Protein AF-A0A963R7Z1-F1 (afdb_monomer)

Secondary structure (DSSP, 8-state):
-THHHH---S-GGGSPPPHHHHHHHHHHHHHHHHH-TTHHHHSGGGGGGGG----THHHHTTTTSS---STTT--S-GGGGSS--S-HHHHHHHHHHHHHHHHTTS-S-------TTGGGGHHHHHHH-TT--EEEEE--HHHHHHHHHHHHHHHHHHHHTS---HHHHHHHHHHHHHHHHHHHHT-GGGG-TTEEEEEHHHHHH-HHHHHHHHHHHTT-PPPHHHHHHHHHHHH-GGG-TTTT-PPP--SGGGT--HHHHHHHTHHHHHHHT--

Mean predicted aligned error: 4.35 Å

Structure (mmCIF, N/CA/C/O backbone):
data_AF-A0A963R7Z1-F1
#
_entry.id   AF-A0A963R7Z1-F1
#
loop_
_atom_site.group_PDB
_atom_site.id
_atom_site.type_symbol
_atom_site.label_atom_id
_atom_site.label_alt_id
_atom_site.label_comp_id
_atom_site.label_asym_id
_atom_site.label_entity_id
_atom_site.label_seq_id
_atom_site.pdbx_PDB_ins_code
_atom_site.Cartn_x
_atom_site.Cartn_y
_atom_site.Cartn_z
_atom_site.occupancy
_atom_site.B_iso_or_equiv
_atom_site.auth_seq_id
_atom_site.auth_comp_id
_atom_site.auth_asym_id
_atom_site.auth_atom_id
_atom_site.pdbx_PDB_model_num
ATOM 1 N N . GLN A 1 1 ? -2.186 8.648 9.132 1.00 88.19 1 GLN A N 1
ATOM 2 C CA . GLN A 1 1 ? -1.723 10.000 8.752 1.00 88.19 1 GLN A CA 1
ATOM 3 C C . GLN A 1 1 ? -0.229 10.070 9.020 1.00 88.19 1 GLN A C 1
ATOM 5 O O . GLN A 1 1 ? 0.180 9.587 10.073 1.00 88.19 1 GLN A O 1
ATOM 10 N N . SER A 1 2 ? 0.562 10.622 8.101 1.00 89.50 2 SER A N 1
ATOM 11 C CA . SER A 1 2 ? 2.033 10.599 8.158 1.00 89.50 2 SER A CA 1
ATOM 12 C C . SER A 1 2 ? 2.602 11.213 9.430 1.00 89.50 2 SER A C 1
ATOM 14 O O . SER A 1 2 ? 3.609 10.727 9.937 1.00 89.50 2 SER A O 1
ATOM 16 N N . TRP A 1 3 ? 1.941 12.213 10.022 1.00 93.12 3 TRP A N 1
ATOM 17 C CA . TRP A 1 3 ? 2.440 12.817 11.259 1.00 93.12 3 TRP A CA 1
ATOM 18 C C . TRP A 1 3 ? 2.543 11.838 12.435 1.00 93.12 3 TRP A C 1
ATOM 20 O O . TRP A 1 3 ? 3.419 11.995 13.287 1.00 93.12 3 TRP A O 1
ATOM 30 N N . HIS A 1 4 ? 1.712 10.790 12.460 1.00 91.50 4 HIS A N 1
ATOM 31 C CA . HIS A 1 4 ? 1.832 9.722 13.452 1.00 91.50 4 HIS A CA 1
ATOM 32 C C . HIS A 1 4 ? 3.126 8.913 13.301 1.00 91.50 4 HIS A C 1
ATOM 34 O O . HIS A 1 4 ? 3.558 8.304 14.271 1.00 91.50 4 HIS A O 1
ATOM 40 N N . MET A 1 5 ? 3.739 8.902 12.117 1.00 88.12 5 MET A N 1
ATOM 41 C CA . MET A 1 5 ? 4.970 8.162 11.829 1.00 88.12 5 MET A CA 1
ATOM 42 C C . MET A 1 5 ? 6.215 9.010 12.095 1.00 88.12 5 MET A C 1
ATOM 44 O O . MET A 1 5 ? 7.147 8.539 12.736 1.00 88.12 5 MET A O 1
ATOM 48 N N . TYR A 1 6 ? 6.199 10.290 11.705 1.00 87.00 6 TYR A N 1
ATOM 49 C CA . TYR A 1 6 ? 7.308 11.223 11.966 1.00 87.00 6 TYR A CA 1
ATOM 50 C C . TYR A 1 6 ? 7.480 11.572 13.446 1.00 87.00 6 TYR A C 1
ATOM 52 O O . TYR A 1 6 ? 8.586 11.846 13.906 1.00 87.00 6 TYR A O 1
ATOM 60 N N . SER A 1 7 ? 6.384 11.605 14.203 1.00 90.69 7 SER A N 1
ATOM 61 C CA . SER A 1 7 ? 6.402 11.928 15.626 1.00 90.69 7 SER A CA 1
ATOM 62 C C . SER A 1 7 ? 5.332 11.099 16.339 1.00 90.69 7 SER A C 1
ATOM 64 O O . SER A 1 7 ? 4.249 11.613 16.618 1.00 90.69 7 SER A O 1
ATOM 66 N N . PRO A 1 8 ? 5.587 9.810 16.640 1.00 91.81 8 PRO A N 1
ATOM 67 C CA . PRO A 1 8 ? 4.579 8.920 17.224 1.00 91.81 8 PRO A CA 1
ATOM 68 C C . PRO A 1 8 ? 4.271 9.231 18.692 1.00 91.81 8 PRO A C 1
ATOM 70 O O . PRO A 1 8 ? 3.187 8.921 19.181 1.00 91.81 8 PRO A O 1
ATOM 73 N N . SER A 1 9 ? 5.202 9.855 19.415 1.00 92.81 9 SER A N 1
ATOM 74 C CA . SER A 1 9 ? 5.090 10.132 20.849 1.00 92.81 9 SER A CA 1
ATOM 75 C C . SER A 1 9 ? 5.014 11.641 21.131 1.00 92.81 9 SER A C 1
ATOM 77 O O . SER A 1 9 ? 5.702 12.408 20.455 1.00 92.81 9 SER A O 1
ATOM 79 N N . PRO A 1 10 ? 4.210 12.093 22.112 1.00 94.69 10 PRO A N 1
ATOM 80 C CA . PRO A 1 10 ? 3.280 11.300 22.923 1.00 94.69 10 PRO A CA 1
ATOM 81 C C . PRO A 1 10 ? 2.091 10.768 22.099 1.00 94.69 10 PRO A C 1
ATOM 83 O O . PRO A 1 10 ? 1.743 11.359 21.070 1.00 94.69 10 PRO A O 1
ATOM 86 N N . PRO A 1 11 ? 1.456 9.655 22.510 1.00 94.75 11 PRO A N 1
ATOM 87 C CA . PRO A 1 11 ? 0.302 9.132 21.791 1.00 94.75 11 PRO A CA 1
ATOM 88 C C . PRO A 1 11 ? -0.879 10.113 21.893 1.00 94.75 11 PRO A C 1
ATOM 90 O O . PRO A 1 11 ? -0.961 10.865 22.867 1.00 94.75 11 PRO A O 1
ATOM 93 N N . PRO A 1 12 ? -1.819 10.118 20.933 1.00 93.38 12 PRO A N 1
ATOM 94 C CA . PRO A 1 12 ? -2.941 11.060 20.930 1.00 93.38 12 PRO A CA 1
ATOM 95 C C . PRO A 1 12 ? -3.797 11.034 22.204 1.00 93.38 12 PRO A C 1
ATOM 97 O O . PRO A 1 12 ? -4.315 12.067 22.611 1.00 93.38 12 PRO A O 1
ATOM 100 N N . GLY A 1 13 ? -3.930 9.888 22.878 1.00 94.75 13 GLY A N 1
ATOM 101 C CA . GLY A 1 13 ? -4.684 9.830 24.132 1.00 94.75 13 GLY A CA 1
ATOM 102 C C . GLY A 1 13 ? -3.955 10.377 25.363 1.00 94.75 13 GLY A C 1
ATOM 103 O O . GLY A 1 13 ? -4.539 10.379 26.445 1.00 94.75 13 GLY A O 1
ATOM 104 N N . ALA A 1 14 ? -2.707 10.848 25.237 1.00 95.62 14 ALA A N 1
ATOM 105 C CA . ALA A 1 14 ? -1.982 11.531 26.320 1.00 95.62 14 ALA A CA 1
ATOM 106 C C . ALA A 1 14 ? -2.382 13.001 26.487 1.00 95.62 14 ALA A C 1
ATOM 108 O O . ALA A 1 14 ? -2.043 13.617 27.494 1.00 95.62 14 ALA A O 1
ATOM 109 N N . GLY A 1 15 ? -3.105 13.561 25.520 1.00 94.12 15 GLY A N 1
ATOM 110 C CA . GLY A 1 15 ? -3.561 14.942 25.538 1.00 94.12 15 GLY A CA 1
ATOM 111 C C . GLY A 1 15 ? -3.649 15.520 24.127 1.00 94.12 15 GLY A C 1
ATOM 112 O O . GLY A 1 15 ? -3.384 14.818 23.150 1.00 94.12 15 GLY A O 1
ATOM 113 N N . PRO A 1 16 ? -4.011 16.807 24.000 1.00 93.12 16 PRO A N 1
ATOM 114 C CA . PRO A 1 16 ? -4.094 17.470 22.707 1.00 93.12 16 PRO A CA 1
ATOM 115 C C . PRO A 1 16 ? -2.795 17.335 21.905 1.00 93.12 16 PRO A C 1
ATOM 117 O O . PRO A 1 16 ? -1.697 17.556 22.418 1.00 93.12 16 PRO A O 1
ATOM 120 N N . VAL A 1 17 ? -2.924 16.991 20.624 1.00 92.69 17 VAL A N 1
ATOM 121 C CA . VAL A 1 17 ? -1.786 16.952 19.701 1.00 92.69 17 VAL A CA 1
ATOM 122 C C . VAL A 1 17 ? -1.331 18.386 19.448 1.00 92.69 17 VAL A C 1
ATOM 124 O O . VAL A 1 17 ? -2.087 19.197 18.916 1.00 92.69 17 VAL A O 1
ATOM 127 N N . VAL A 1 18 ? -0.096 18.700 19.835 1.00 94.06 18 VAL A N 1
ATOM 128 C CA . VAL A 1 18 ? 0.483 20.032 19.621 1.00 94.06 18 VAL A CA 1
ATOM 129 C C . VAL A 1 18 ? 0.743 20.280 18.133 1.00 94.06 18 VAL A C 1
ATOM 131 O O . VAL A 1 18 ? 1.213 19.393 17.412 1.00 94.06 18 VAL A O 1
ATOM 134 N N . SER A 1 19 ? 0.440 21.494 17.671 1.00 95.00 19 SER A N 1
ATOM 135 C CA . SER A 1 19 ? 0.511 21.881 16.255 1.00 95.00 19 SER A CA 1
ATOM 136 C C . SER A 1 19 ? 1.907 21.707 15.647 1.00 95.00 19 SER A C 1
ATOM 138 O O . SER A 1 19 ? 2.054 21.381 14.472 1.00 95.00 19 SER A O 1
ATOM 140 N N . GLU A 1 20 ? 2.940 21.830 16.475 1.00 95.12 20 GLU A N 1
ATOM 141 C CA . GLU A 1 20 ? 4.351 21.732 16.137 1.00 95.12 20 GLU A CA 1
ATOM 142 C C . GLU A 1 20 ? 4.729 20.334 15.637 1.00 95.12 20 GLU A C 1
ATOM 144 O O . GLU A 1 20 ? 5.593 20.218 14.769 1.00 95.12 20 GLU A O 1
ATOM 149 N N . ARG A 1 21 ? 4.057 19.275 16.116 1.00 93.94 21 ARG A N 1
ATOM 150 C CA . ARG A 1 21 ? 4.264 17.894 15.634 1.00 93.94 21 ARG A CA 1
ATOM 151 C C . ARG A 1 21 ? 3.763 17.717 14.207 1.00 93.94 21 ARG A C 1
ATOM 153 O O . ARG A 1 21 ? 4.433 17.110 13.370 1.00 93.94 21 ARG A O 1
ATOM 160 N N . ILE A 1 22 ? 2.593 18.283 13.925 1.00 95.81 22 ILE A N 1
ATOM 161 C CA . ILE A 1 22 ? 1.995 18.266 12.590 1.00 95.81 22 ILE A CA 1
ATOM 162 C C . ILE A 1 22 ? 2.845 19.131 11.656 1.00 95.81 22 ILE A C 1
ATOM 164 O O . ILE A 1 22 ? 3.213 18.681 10.577 1.00 95.81 22 ILE A O 1
ATOM 168 N N . ALA A 1 23 ? 3.251 20.323 12.105 1.00 96.38 23 ALA A N 1
ATOM 169 C CA . ALA A 1 23 ? 4.117 21.220 11.347 1.00 96.38 23 ALA A CA 1
ATOM 170 C C . ALA A 1 23 ? 5.498 20.610 11.059 1.00 96.38 23 ALA A C 1
ATOM 172 O O . ALA A 1 23 ? 6.034 20.808 9.974 1.00 96.38 23 ALA A O 1
ATOM 173 N N . TYR A 1 24 ? 6.084 19.861 12.000 1.00 94.31 24 TYR A N 1
ATOM 174 C CA . TYR A 1 24 ? 7.321 19.113 11.759 1.00 94.31 24 TYR A CA 1
ATOM 175 C C . TYR A 1 24 ? 7.142 18.099 10.631 1.00 94.31 24 TYR A C 1
ATOM 177 O O . TYR A 1 24 ? 7.900 18.110 9.668 1.00 94.31 24 TYR A O 1
ATOM 185 N N . SER A 1 25 ? 6.088 17.291 10.707 1.00 93.25 25 SER A N 1
ATOM 186 C CA . SER A 1 25 ? 5.783 16.279 9.691 1.00 93.25 25 SER A CA 1
ATOM 187 C C . SER A 1 25 ? 5.498 16.909 8.326 1.00 93.25 25 SER A C 1
ATOM 189 O O . SER A 1 25 ? 5.942 16.400 7.304 1.00 93.25 25 SER A O 1
ATOM 191 N N . GLN A 1 26 ? 4.814 18.057 8.309 1.00 95.81 26 GLN A N 1
ATOM 192 C CA . GLN A 1 26 ? 4.572 18.835 7.098 1.00 95.81 26 GLN A CA 1
ATOM 193 C C . GLN A 1 26 ? 5.890 19.255 6.442 1.00 95.81 26 GLN A C 1
ATOM 195 O O . GLN A 1 26 ? 6.075 19.000 5.255 1.00 95.81 26 GLN A O 1
ATOM 200 N N . ARG A 1 27 ? 6.828 19.817 7.219 1.00 95.12 27 ARG A N 1
ATOM 201 C CA . ARG A 1 27 ? 8.153 20.204 6.711 1.00 95.12 27 ARG A CA 1
ATOM 202 C C . ARG A 1 27 ? 8.921 19.014 6.153 1.00 95.12 27 ARG A C 1
ATOM 204 O O . ARG A 1 27 ? 9.484 19.130 5.076 1.00 95.12 27 ARG A O 1
ATOM 211 N N . MET A 1 28 ? 8.901 17.867 6.831 1.00 92.06 28 MET A N 1
ATOM 212 C CA . MET A 1 28 ? 9.594 16.668 6.345 1.00 92.06 28 MET A CA 1
ATOM 213 C C . MET A 1 28 ? 9.044 16.188 4.993 1.00 92.06 28 MET A C 1
ATOM 215 O O . MET A 1 28 ? 9.810 15.816 4.105 1.00 92.06 28 MET A O 1
ATOM 219 N N . VAL A 1 29 ? 7.720 16.228 4.812 1.00 92.06 29 VAL A N 1
ATOM 220 C CA . VAL A 1 29 ? 7.082 15.866 3.538 1.00 92.06 29 VAL A CA 1
ATOM 221 C C . VAL A 1 29 ? 7.400 16.896 2.451 1.00 92.06 29 VAL A C 1
ATOM 223 O O . VAL A 1 29 ? 7.687 16.518 1.319 1.00 92.06 29 VAL A O 1
ATOM 226 N N . GLU A 1 30 ? 7.396 18.189 2.773 1.00 93.50 30 GLU A N 1
ATOM 227 C CA . GLU A 1 30 ? 7.775 19.261 1.841 1.00 93.50 30 GLU A CA 1
ATOM 228 C C . GLU A 1 30 ? 9.244 19.174 1.420 1.00 93.50 30 GLU A C 1
ATOM 230 O O . GLU A 1 30 ? 9.546 19.272 0.233 1.00 93.50 30 GLU A O 1
ATOM 235 N N . GLU A 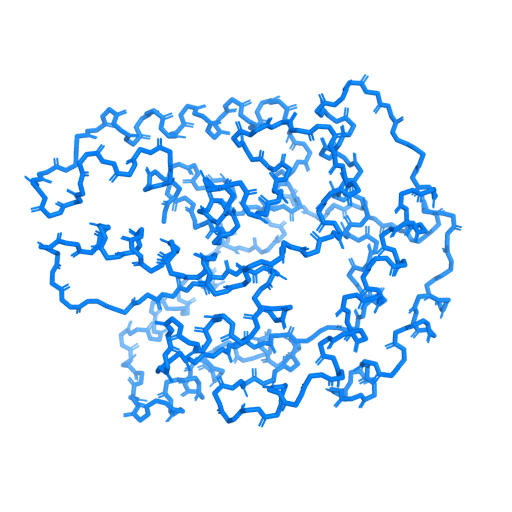1 31 ? 10.156 18.936 2.363 1.00 92.50 31 GLU A N 1
ATOM 236 C CA . GLU A 1 31 ? 11.575 18.702 2.090 1.00 92.50 31 GLU A CA 1
ATOM 237 C C . GLU A 1 31 ? 11.764 17.517 1.145 1.00 92.50 31 GLU A C 1
ATOM 239 O O . GLU A 1 31 ? 12.543 17.606 0.195 1.00 92.50 31 GLU A O 1
ATOM 244 N N . TRP A 1 32 ? 11.017 16.431 1.354 1.00 91.12 32 TRP A N 1
ATOM 245 C CA . TRP A 1 32 ? 11.039 15.295 0.444 1.00 91.12 32 TRP A CA 1
ATOM 246 C C . TRP A 1 32 ? 10.474 15.633 -0.938 1.00 91.12 32 TRP A C 1
ATOM 248 O O . TRP A 1 32 ? 11.104 15.309 -1.937 1.00 91.12 32 TRP A O 1
ATOM 258 N N . MET A 1 33 ? 9.328 16.312 -1.029 1.00 91.62 33 MET A N 1
ATOM 259 C CA . MET A 1 33 ? 8.753 16.704 -2.323 1.00 91.62 33 MET A CA 1
ATOM 260 C C . MET A 1 33 ? 9.661 17.670 -3.094 1.00 91.62 33 MET A C 1
ATOM 262 O O . MET A 1 33 ? 9.713 17.607 -4.318 1.00 91.62 33 MET A O 1
ATOM 266 N N . ASN A 1 34 ? 10.399 18.536 -2.396 1.00 93.00 34 ASN A N 1
ATOM 267 C CA . ASN A 1 34 ? 11.407 19.403 -3.006 1.00 93.00 34 ASN A CA 1
ATOM 268 C C . ASN A 1 34 ? 12.632 18.608 -3.474 1.00 93.00 34 ASN A C 1
ATOM 270 O O . ASN A 1 34 ? 13.224 18.938 -4.498 1.00 93.00 34 ASN A O 1
ATOM 274 N N . PHE A 1 35 ? 13.007 17.566 -2.732 1.00 92.06 35 PHE A N 1
ATOM 275 C CA . PHE A 1 35 ? 14.111 16.678 -3.078 1.00 92.06 35 PHE A CA 1
ATOM 276 C C . PHE A 1 35 ? 13.769 15.759 -4.262 1.00 92.06 35 PHE A C 1
ATOM 278 O O . PHE A 1 35 ? 14.580 15.616 -5.168 1.00 92.06 35 PHE A O 1
ATOM 285 N N . CYS A 1 36 ? 12.562 15.185 -4.285 1.00 90.75 36 CYS A N 1
ATOM 286 C CA . CYS A 1 36 ? 12.082 14.206 -5.262 1.00 90.75 36 CYS A CA 1
ATOM 287 C C . CYS A 1 36 ? 10.752 14.654 -5.914 1.00 90.75 36 CYS A C 1
ATOM 289 O O . CYS A 1 36 ? 9.704 14.023 -5.731 1.00 90.75 36 CYS A O 1
ATOM 291 N N . PRO A 1 37 ? 10.748 15.752 -6.697 1.00 89.94 37 PRO A N 1
ATOM 292 C CA . PRO A 1 37 ? 9.514 16.335 -7.234 1.00 89.94 37 PRO A CA 1
ATOM 293 C C . PRO A 1 37 ? 8.784 15.416 -8.224 1.00 89.94 37 PRO A C 1
ATOM 295 O O . PRO A 1 37 ? 7.560 15.493 -8.355 1.00 89.94 37 PRO A O 1
ATOM 298 N N . GLY A 1 38 ? 9.515 14.511 -8.886 1.00 88.81 38 GLY A N 1
ATOM 299 C CA . GLY A 1 38 ? 8.961 13.529 -9.822 1.00 88.81 38 GLY A CA 1
ATOM 300 C C . GLY A 1 38 ? 8.009 12.516 -9.180 1.00 88.81 38 GLY A C 1
ATOM 301 O O . GLY A 1 38 ? 7.190 11.931 -9.884 1.00 88.81 38 GLY A O 1
ATOM 302 N N . GLN A 1 39 ? 8.048 12.343 -7.853 1.00 88.00 39 GLN A N 1
ATOM 303 C CA . GLN A 1 39 ? 7.177 11.393 -7.160 1.00 88.00 39 GLN A CA 1
ATOM 304 C C . GLN A 1 39 ? 5.711 11.825 -7.158 1.00 88.00 39 GLN A C 1
ATOM 306 O O . GLN A 1 39 ? 4.827 10.980 -7.251 1.00 88.00 39 GLN A O 1
ATOM 311 N N . LYS A 1 40 ? 5.423 13.126 -7.061 1.00 89.25 40 LYS A N 1
ATOM 312 C CA . LYS A 1 40 ? 4.054 13.633 -6.895 1.00 89.25 40 LYS A CA 1
ATOM 313 C C . LYS A 1 40 ? 3.069 13.184 -7.993 1.00 89.25 40 LYS A C 1
ATOM 315 O O . LYS A 1 40 ? 1.990 12.722 -7.632 1.00 89.25 40 LYS A O 1
ATOM 320 N N . PRO A 1 41 ? 3.382 13.259 -9.301 1.00 90.31 41 PRO A N 1
ATOM 321 C CA . PRO A 1 41 ? 2.488 12.735 -10.341 1.00 90.31 41 PRO A CA 1
ATOM 322 C C . PRO A 1 41 ? 2.340 11.202 -10.336 1.00 90.31 41 PRO A C 1
ATOM 324 O O . PRO A 1 41 ? 1.363 10.695 -10.876 1.00 90.31 41 PRO A O 1
ATOM 327 N N . MET A 1 42 ? 3.273 10.455 -9.733 1.00 88.31 42 MET A N 1
ATOM 328 C CA . MET A 1 42 ? 3.220 8.985 -9.649 1.00 88.31 42 MET A CA 1
ATOM 329 C C . MET A 1 42 ? 2.532 8.490 -8.364 1.00 88.31 42 MET A C 1
ATOM 331 O O . MET A 1 42 ? 1.850 7.470 -8.374 1.00 88.31 42 MET A O 1
ATOM 335 N N . HIS A 1 43 ? 2.674 9.231 -7.263 1.00 87.69 43 HIS A N 1
ATOM 336 C CA . HIS A 1 43 ? 2.122 8.952 -5.935 1.00 87.69 43 HIS A CA 1
ATOM 337 C C . HIS A 1 43 ? 1.425 10.195 -5.373 1.00 87.69 43 HIS A C 1
ATOM 339 O O . HIS A 1 43 ? 1.927 10.855 -4.460 1.00 87.69 43 HIS A O 1
ATOM 345 N N . PRO A 1 44 ? 0.238 10.534 -5.899 1.00 89.00 44 PRO A N 1
ATOM 346 C CA . PRO A 1 44 ? -0.346 11.848 -5.686 1.00 89.00 44 PRO A CA 1
ATOM 347 C C . PRO A 1 44 ? -0.861 12.061 -4.259 1.00 89.00 44 PRO A C 1
ATOM 349 O O . PRO A 1 44 ? -0.979 13.206 -3.845 1.00 89.00 44 PRO A O 1
ATOM 352 N N . TYR A 1 45 ? -1.096 11.005 -3.466 1.00 88.69 45 TYR A N 1
ATOM 353 C CA . TYR A 1 45 ? -1.527 11.122 -2.062 1.00 88.69 45 TYR A CA 1
ATOM 354 C C . TYR A 1 45 ? -0.540 11.890 -1.164 1.00 88.69 45 TYR A C 1
ATOM 356 O O . TYR A 1 45 ? -0.944 12.389 -0.112 1.00 88.69 45 TYR A O 1
ATOM 364 N N . ILE A 1 46 ? 0.724 12.025 -1.584 1.00 89.62 46 ILE A N 1
ATOM 365 C CA . ILE A 1 46 ? 1.742 12.814 -0.878 1.00 89.62 46 ILE A CA 1
ATOM 366 C C . ILE A 1 46 ? 1.379 14.303 -0.785 1.00 89.62 46 ILE A C 1
ATOM 368 O O . ILE A 1 46 ? 1.827 15.007 0.120 1.00 89.62 46 ILE A O 1
ATOM 372 N N . ASP A 1 47 ? 0.496 14.780 -1.670 1.00 90.88 47 ASP A N 1
ATOM 373 C CA . ASP A 1 47 ? -0.003 16.155 -1.679 1.00 90.88 47 ASP A CA 1
ATOM 374 C C . ASP A 1 47 ? -0.794 16.548 -0.423 1.00 90.88 47 ASP A C 1
ATOM 376 O O . ASP A 1 47 ? -0.960 17.738 -0.156 1.00 90.88 47 ASP A O 1
ATOM 380 N N . LYS A 1 48 ? -1.238 15.574 0.381 1.00 94.12 48 LYS A N 1
ATOM 381 C CA . LYS A 1 48 ? -1.913 15.812 1.663 1.00 94.12 48 LYS A CA 1
ATOM 382 C C . LYS A 1 48 ? -0.934 16.091 2.814 1.00 94.12 48 LYS A C 1
ATOM 384 O O . LYS A 1 48 ? -1.373 16.249 3.955 1.00 94.12 48 LYS A O 1
ATOM 389 N N . GLY A 1 49 ? 0.374 16.153 2.551 1.00 93.94 49 GLY A N 1
ATOM 390 C CA . GLY A 1 49 ? 1.371 16.621 3.515 1.00 93.94 49 GLY A CA 1
ATOM 391 C C . GLY A 1 49 ? 1.426 15.763 4.783 1.00 93.94 49 GLY A C 1
ATOM 392 O O . GLY A 1 49 ? 1.498 14.534 4.718 1.00 93.94 49 GLY A O 1
ATOM 393 N N . ALA A 1 50 ? 1.346 16.403 5.950 1.00 94.94 50 ALA A N 1
ATOM 394 C CA . ALA A 1 50 ? 1.286 15.743 7.261 1.00 94.94 50 ALA A CA 1
ATOM 395 C C . ALA A 1 50 ? 0.051 14.832 7.453 1.00 94.94 50 ALA A C 1
ATOM 397 O O . ALA A 1 50 ? 0.034 13.969 8.335 1.00 94.94 50 ALA A O 1
ATOM 398 N N . TYR A 1 51 ? -0.996 15.022 6.646 1.00 95.31 51 TYR A N 1
ATOM 399 C CA . TYR A 1 51 ? -2.254 14.281 6.739 1.00 95.31 51 TYR A CA 1
ATOM 400 C C . TYR A 1 51 ? -2.375 13.149 5.723 1.00 95.31 51 TYR A C 1
ATOM 402 O O . TYR A 1 51 ? -3.360 12.408 5.773 1.00 95.31 51 TYR A O 1
ATOM 410 N N . GLN A 1 52 ? -1.389 12.969 4.839 1.00 92.31 52 GLN A N 1
ATOM 411 C CA . GLN A 1 52 ? -1.390 11.841 3.912 1.00 92.31 52 GLN A CA 1
ATOM 412 C C . GLN A 1 52 ? -1.503 10.516 4.671 1.00 92.31 52 GLN A C 1
ATOM 414 O O . GLN A 1 52 ? -0.986 10.364 5.784 1.00 92.31 52 GLN A O 1
ATOM 419 N N . LEU A 1 53 ? -2.204 9.552 4.085 1.00 91.00 53 LEU A N 1
ATOM 420 C CA . LEU A 1 53 ? -2.134 8.177 4.558 1.00 91.00 53 LEU A CA 1
ATOM 421 C C . LEU A 1 53 ? -0.783 7.598 4.136 1.00 91.00 53 LEU A C 1
ATOM 423 O O . LEU A 1 53 ? -0.259 7.952 3.084 1.00 91.00 53 LEU A O 1
ATOM 427 N N . CYS A 1 54 ? -0.224 6.740 4.976 1.00 88.06 54 CYS A N 1
ATOM 428 C CA . CYS A 1 54 ? 1.086 6.148 4.755 1.00 88.06 54 CYS A CA 1
ATOM 429 C C . CYS A 1 54 ? 0.965 4.635 4.752 1.00 88.06 54 CYS A C 1
ATOM 431 O O . CYS A 1 54 ? 0.012 4.091 5.313 1.00 88.06 54 CYS A O 1
ATOM 433 N N . GLU A 1 55 ? 1.926 3.998 4.098 1.00 90.81 55 GLU A N 1
ATOM 434 C CA . GLU A 1 55 ? 2.056 2.549 4.103 1.00 90.81 55 GLU A CA 1
ATOM 435 C C . GLU A 1 55 ? 2.661 2.078 5.429 1.00 90.81 55 GLU A C 1
ATOM 437 O O . GLU A 1 55 ? 3.429 2.809 6.062 1.00 90.81 55 GLU A O 1
ATOM 442 N N . ASP A 1 56 ? 2.319 0.863 5.845 1.00 92.31 56 ASP A N 1
ATOM 443 C CA . ASP A 1 56 ? 2.824 0.253 7.075 1.00 92.31 56 ASP A CA 1
ATOM 444 C C . ASP A 1 56 ? 4.342 0.008 7.003 1.00 92.31 56 ASP A C 1
ATOM 446 O O . ASP A 1 56 ? 4.991 -0.090 8.042 1.00 92.31 56 ASP A O 1
ATOM 450 N N . GLU A 1 57 ? 4.935 -0.008 5.806 1.00 87.81 57 GLU A N 1
ATOM 451 C CA . GLU A 1 57 ? 6.378 -0.076 5.553 1.00 87.81 57 GLU A CA 1
ATOM 452 C C . GLU A 1 57 ? 7.155 1.042 6.251 1.00 87.81 57 GLU A C 1
ATOM 454 O O . GLU A 1 57 ? 8.255 0.803 6.745 1.00 87.81 57 GLU A O 1
ATOM 459 N N . GLU A 1 58 ? 6.565 2.231 6.379 1.00 87.06 58 GLU A N 1
ATOM 460 C CA . GLU A 1 58 ? 7.162 3.337 7.135 1.00 87.06 58 GLU A CA 1
ATOM 461 C C . GLU A 1 58 ? 7.242 3.032 8.639 1.00 87.06 58 GLU A C 1
ATOM 463 O O . GLU A 1 58 ? 8.089 3.571 9.347 1.00 87.06 58 GLU A O 1
ATOM 468 N N . VAL A 1 59 ? 6.366 2.157 9.145 1.00 89.56 59 VAL A N 1
ATOM 469 C CA . VAL A 1 59 ? 6.393 1.693 10.535 1.00 89.56 59 VAL A CA 1
ATOM 470 C C . VAL A 1 59 ? 7.318 0.496 10.667 1.00 89.56 59 VAL A C 1
ATOM 472 O O . VAL A 1 59 ? 8.191 0.498 11.527 1.00 89.56 59 VAL A O 1
ATOM 475 N N . VAL A 1 60 ? 7.163 -0.528 9.827 1.00 87.12 60 VAL A N 1
ATOM 476 C CA . VAL A 1 60 ? 7.943 -1.769 9.951 1.00 87.12 60 VAL A CA 1
ATOM 477 C C . VAL A 1 60 ? 9.415 -1.603 9.569 1.00 87.12 60 VAL A C 1
ATOM 479 O O . VAL A 1 60 ? 10.224 -2.470 9.877 1.00 87.12 60 VAL A O 1
ATOM 482 N N . ALA A 1 61 ? 9.798 -0.480 8.961 1.00 84.50 61 ALA A N 1
ATOM 483 C CA . ALA A 1 61 ? 11.200 -0.112 8.786 1.00 84.50 61 ALA A CA 1
ATOM 484 C C . ALA A 1 61 ? 11.854 0.456 10.065 1.00 84.50 61 ALA A C 1
ATOM 486 O O . ALA A 1 61 ? 13.080 0.423 10.181 1.00 84.50 61 ALA A O 1
ATOM 487 N N . LEU A 1 62 ? 11.080 0.934 11.054 1.00 86.44 62 LEU A N 1
ATOM 488 C CA . LEU A 1 62 ? 11.617 1.568 12.274 1.00 86.44 62 LEU A CA 1
ATOM 489 C C . LEU A 1 62 ? 12.399 0.605 13.177 1.00 86.44 62 LEU A C 1
ATOM 491 O O . LEU A 1 62 ? 13.189 1.054 14.009 1.00 86.44 62 LEU A O 1
ATOM 495 N N . ASP A 1 63 ? 12.171 -0.700 13.042 1.00 84.94 63 ASP A N 1
ATOM 496 C CA . ASP A 1 63 ? 12.861 -1.739 13.808 1.00 84.94 63 ASP A CA 1
ATOM 497 C C . ASP A 1 63 ? 13.959 -2.464 13.006 1.00 84.94 63 ASP A C 1
ATOM 499 O O . ASP A 1 63 ? 14.549 -3.426 13.502 1.00 84.94 63 ASP A O 1
ATOM 503 N N . PHE A 1 64 ? 14.245 -1.978 11.790 1.00 82.94 64 PHE A N 1
ATOM 504 C CA . PHE A 1 64 ? 15.261 -2.482 10.864 1.00 82.94 64 PHE A CA 1
ATOM 505 C C . PHE A 1 64 ? 15.087 -3.949 10.427 1.00 82.94 64 PHE A C 1
ATOM 507 O O . PHE A 1 64 ? 16.027 -4.538 9.889 1.00 82.94 64 PHE A O 1
ATOM 514 N N . ARG A 1 65 ? 13.902 -4.558 10.601 1.00 82.00 65 ARG A N 1
ATOM 515 C CA . ARG A 1 65 ? 13.610 -5.899 10.050 1.00 82.00 65 ARG A CA 1
ATOM 516 C C . ARG A 1 65 ? 13.319 -5.878 8.555 1.00 82.00 65 ARG A C 1
ATOM 518 O O . ARG A 1 65 ? 13.457 -6.905 7.902 1.00 82.00 65 ARG A O 1
ATOM 525 N N . THR A 1 66 ? 12.907 -4.734 8.022 1.00 77.88 66 THR A N 1
ATOM 526 C CA . THR A 1 66 ? 12.667 -4.510 6.593 1.00 77.88 66 THR A CA 1
ATOM 527 C C . THR A 1 66 ? 13.351 -3.220 6.169 1.00 77.88 66 THR A C 1
ATOM 529 O O . THR A 1 66 ? 13.371 -2.247 6.921 1.00 77.88 66 THR A O 1
ATOM 532 N N . THR A 1 67 ? 13.919 -3.204 4.961 1.00 75.44 67 THR A N 1
ATOM 533 C CA . THR A 1 67 ? 14.403 -1.955 4.370 1.00 75.44 67 THR A CA 1
ATOM 534 C C . THR A 1 67 ? 13.307 -1.339 3.518 1.00 75.44 67 THR A C 1
ATOM 536 O O . THR A 1 67 ? 12.819 -1.975 2.589 1.00 75.44 67 THR A O 1
ATOM 539 N N . TYR A 1 68 ? 12.969 -0.083 3.793 1.00 74.31 68 TYR A N 1
ATOM 540 C CA . TYR A 1 68 ? 12.072 0.705 2.959 1.00 74.31 68 TYR A CA 1
ATOM 541 C C . TYR A 1 68 ? 12.814 1.978 2.507 1.00 74.31 68 TYR A C 1
ATOM 543 O O . TYR A 1 68 ? 13.296 2.730 3.357 1.00 74.31 68 TYR A O 1
ATOM 551 N N . PRO A 1 69 ? 12.978 2.214 1.188 1.00 60.44 69 PRO A N 1
ATOM 552 C CA . PRO A 1 69 ? 13.864 3.257 0.639 1.00 60.44 69 PRO A CA 1
ATOM 553 C C . PRO A 1 69 ? 13.377 4.668 0.908 1.00 60.44 69 PRO A C 1
ATOM 555 O O . PRO A 1 69 ? 14.120 5.615 0.652 1.00 60.44 69 PRO A O 1
ATOM 558 N N . TYR A 1 70 ? 12.100 4.794 1.269 1.00 65.69 70 TYR A N 1
ATOM 559 C CA . TYR A 1 70 ? 11.354 6.034 1.190 1.00 65.69 70 TYR A CA 1
ATOM 560 C C . TYR A 1 70 ? 11.755 7.012 2.311 1.00 65.69 70 TYR A C 1
ATOM 562 O O . TYR A 1 70 ? 12.917 7.118 2.720 1.00 65.69 70 TYR A O 1
ATOM 570 N N . HIS A 1 71 ? 10.789 7.817 2.745 1.00 63.97 71 HIS A N 1
ATOM 571 C CA . HIS A 1 71 ? 10.949 9.216 3.110 1.00 63.97 71 HIS A CA 1
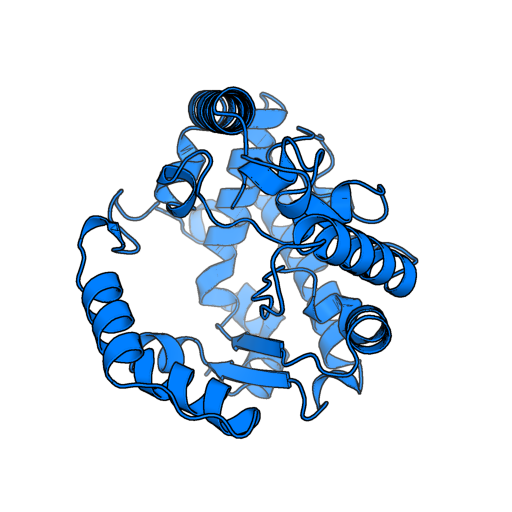ATOM 572 C C . HIS A 1 71 ? 11.957 9.477 4.236 1.00 63.97 71 HIS A C 1
ATOM 574 O O . HIS A 1 71 ? 12.583 10.538 4.262 1.00 63.97 71 HIS A O 1
ATOM 580 N N . PHE A 1 72 ? 12.130 8.539 5.165 1.00 60.75 72 PHE A N 1
ATOM 581 C CA . PHE A 1 72 ? 12.941 8.754 6.362 1.00 60.75 72 PHE A CA 1
ATOM 582 C C . PHE A 1 72 ? 14.429 8.485 6.186 1.00 60.75 72 PHE A C 1
ATOM 584 O O . PHE A 1 72 ? 15.239 9.106 6.874 1.00 60.75 72 PHE A O 1
ATOM 591 N N . TYR A 1 73 ? 14.801 7.553 5.310 1.00 69.75 73 TYR A N 1
ATOM 592 C CA . TYR A 1 73 ? 16.097 6.889 5.458 1.00 69.75 73 TYR A CA 1
ATOM 593 C C . TYR A 1 73 ? 17.043 7.116 4.286 1.00 69.75 73 TYR A C 1
ATOM 595 O O . TYR A 1 73 ? 18.250 6.973 4.473 1.00 69.75 73 TYR A O 1
ATOM 603 N N . LYS A 1 74 ? 16.523 7.507 3.108 1.00 75.75 74 LYS A N 1
ATOM 604 C CA . LYS A 1 74 ? 17.318 7.821 1.903 1.00 75.75 74 LYS A CA 1
ATOM 605 C C . LYS A 1 74 ? 18.425 6.781 1.662 1.00 75.75 74 LYS A C 1
ATOM 607 O O . LYS A 1 74 ? 19.572 7.125 1.376 1.00 75.75 74 LYS A O 1
ATOM 612 N N . VAL A 1 75 ? 18.093 5.503 1.859 1.00 71.44 75 VAL A N 1
ATOM 613 C CA . VAL A 1 75 ? 19.074 4.412 1.847 1.00 71.44 75 VAL A CA 1
ATOM 614 C C . VAL A 1 75 ? 19.350 4.002 0.408 1.00 71.44 75 VAL A C 1
ATOM 616 O O . VAL A 1 75 ? 18.432 3.815 -0.386 1.00 71.44 75 VAL A O 1
ATOM 619 N N . GLN A 1 76 ? 20.625 3.821 0.074 1.00 72.69 76 GLN A N 1
ATOM 620 C CA . GLN A 1 76 ? 21.086 3.470 -1.271 1.00 72.69 76 GLN A CA 1
ATOM 621 C C . GLN A 1 76 ? 21.027 1.957 -1.556 1.00 72.69 76 GLN A C 1
ATOM 623 O O . GLN A 1 76 ? 21.916 1.426 -2.214 1.00 72.69 76 GLN A O 1
ATOM 628 N N . THR A 1 77 ? 20.016 1.242 -1.057 1.00 67.69 77 THR A N 1
ATOM 629 C CA . THR A 1 77 ? 19.970 -0.233 -1.098 1.00 67.69 77 THR A CA 1
ATOM 630 C C . THR A 1 77 ? 18.707 -0.750 -1.779 1.00 67.69 77 THR A C 1
ATOM 632 O O . THR A 1 77 ? 17.877 -1.398 -1.152 1.00 67.69 77 THR A O 1
ATOM 635 N N . MET A 1 78 ? 18.551 -0.475 -3.076 1.00 70.62 78 MET A N 1
ATOM 636 C CA . MET A 1 78 ? 17.410 -0.965 -3.866 1.00 70.62 78 MET A CA 1
ATOM 637 C C . MET A 1 78 ? 17.251 -2.496 -3.767 1.00 70.62 78 MET A C 1
ATOM 639 O O . MET A 1 78 ? 16.148 -3.023 -3.673 1.00 70.62 78 MET A O 1
ATOM 643 N N . ASP A 1 79 ? 18.375 -3.197 -3.699 1.00 68.81 79 ASP A N 1
ATOM 644 C CA . ASP A 1 79 ? 18.493 -4.648 -3.617 1.00 68.81 79 ASP A CA 1
ATOM 645 C C . ASP A 1 79 ? 17.979 -5.201 -2.276 1.00 68.81 79 ASP A C 1
ATOM 647 O O . ASP A 1 79 ? 17.399 -6.285 -2.238 1.00 68.81 79 ASP A O 1
ATOM 651 N N . SER A 1 80 ? 18.113 -4.455 -1.171 1.00 66.81 80 SER A N 1
ATOM 652 C CA . SER A 1 80 ? 17.658 -4.926 0.145 1.00 66.81 80 SER A CA 1
ATOM 653 C C . SER A 1 80 ? 16.140 -4.858 0.328 1.00 66.81 80 SER A C 1
ATOM 655 O O . SER A 1 80 ? 15.619 -5.489 1.242 1.00 66.81 80 SER A O 1
ATOM 657 N N . MET A 1 81 ? 15.416 -4.146 -0.541 1.00 68.81 81 MET A N 1
ATOM 658 C CA . MET A 1 81 ? 13.942 -4.158 -0.557 1.00 68.81 81 MET A CA 1
ATOM 659 C C . MET A 1 81 ? 13.362 -5.445 -1.115 1.00 68.81 81 MET A C 1
ATOM 661 O O . MET A 1 81 ? 12.221 -5.785 -0.820 1.00 68.81 81 MET A O 1
ATOM 665 N N . LEU A 1 82 ? 14.132 -6.141 -1.948 1.00 70.31 82 LEU A N 1
ATOM 666 C CA . LEU A 1 82 ? 13.702 -7.377 -2.590 1.00 70.31 82 LEU A CA 1
ATOM 667 C C . LEU A 1 82 ? 13.922 -8.601 -1.698 1.00 70.31 82 LEU A C 1
ATOM 669 O O . LEU A 1 82 ? 13.468 -9.691 -2.036 1.00 70.31 82 LEU A O 1
ATOM 673 N N . VAL A 1 83 ? 14.610 -8.430 -0.566 1.00 70.19 83 VAL A N 1
ATOM 674 C CA . VAL A 1 83 ? 14.916 -9.504 0.378 1.00 70.19 83 VAL A CA 1
ATOM 675 C C . VAL A 1 83 ? 13.983 -9.390 1.585 1.00 70.19 83 VAL A C 1
ATOM 677 O O . VAL A 1 83 ? 14.098 -8.431 2.352 1.00 70.19 83 VAL A O 1
ATOM 680 N N . PRO A 1 84 ? 13.072 -10.357 1.796 1.00 69.56 84 PRO A N 1
ATOM 681 C CA . PRO A 1 84 ? 12.263 -10.402 3.005 1.00 69.56 84 PRO A CA 1
ATOM 682 C C . PRO A 1 84 ? 13.137 -10.490 4.260 1.00 69.56 84 PRO A C 1
ATOM 684 O O . PRO A 1 84 ? 14.133 -11.217 4.293 1.00 69.56 84 PRO A O 1
ATOM 687 N N . GLY A 1 85 ? 12.741 -9.773 5.311 1.00 75.31 85 GLY A N 1
ATOM 688 C CA . GLY A 1 85 ? 13.363 -9.903 6.625 1.00 75.31 85 GLY A CA 1
ATOM 689 C C . GLY A 1 85 ? 13.186 -11.314 7.210 1.00 75.31 85 GLY A C 1
ATOM 690 O O . GLY A 1 85 ? 12.202 -11.989 6.910 1.00 75.31 85 GLY A O 1
ATOM 691 N N . PRO A 1 86 ? 14.093 -11.775 8.088 1.00 79.69 86 PRO A N 1
ATOM 692 C CA . PRO A 1 86 ? 14.069 -13.148 8.602 1.00 79.69 86 PRO A CA 1
ATOM 693 C C . PRO A 1 86 ? 12.973 -13.420 9.651 1.00 79.69 86 PRO A C 1
ATOM 695 O O . PRO A 1 86 ? 12.776 -14.570 10.035 1.00 79.69 86 PRO A O 1
ATOM 698 N N . ASP A 1 87 ? 12.289 -12.386 10.154 1.00 89.44 87 ASP A N 1
ATOM 699 C CA . ASP A 1 87 ? 11.388 -12.461 11.314 1.00 89.44 87 ASP A CA 1
ATOM 700 C C . ASP A 1 87 ? 10.041 -11.755 11.040 1.00 89.44 87 ASP A C 1
ATOM 702 O O . ASP A 1 87 ? 9.792 -10.660 11.561 1.00 89.44 87 ASP A O 1
ATOM 706 N N . PRO A 1 88 ? 9.156 -12.358 10.217 1.00 88.75 88 PRO A N 1
ATOM 707 C CA . PRO A 1 88 ? 7.836 -11.793 9.909 1.00 88.75 88 PRO A CA 1
ATOM 708 C C . PRO A 1 88 ? 6.962 -11.621 11.161 1.00 88.75 88 PRO A C 1
ATOM 710 O O . PRO A 1 88 ? 6.126 -10.721 11.238 1.00 88.75 88 PRO A O 1
ATOM 713 N N . VAL A 1 89 ? 7.165 -12.470 12.169 1.00 92.44 89 VAL A N 1
ATOM 714 C CA . VAL A 1 89 ? 6.446 -12.429 13.445 1.00 92.44 89 VAL A CA 1
ATOM 715 C C . VAL A 1 89 ? 6.837 -11.196 14.254 1.00 92.44 89 VAL A C 1
ATOM 717 O O . VAL A 1 89 ? 5.973 -10.426 14.679 1.00 92.44 89 VAL A O 1
ATOM 720 N N . GLY A 1 90 ? 8.135 -10.979 14.469 1.00 93.06 90 GLY A N 1
ATOM 721 C CA . GLY A 1 90 ? 8.634 -9.806 15.180 1.00 93.06 90 GLY A CA 1
ATOM 722 C C . GLY A 1 90 ? 8.252 -8.505 14.484 1.00 93.06 90 GLY A C 1
ATOM 723 O O . GLY A 1 90 ? 7.843 -7.565 15.167 1.00 93.06 90 GLY A O 1
ATOM 724 N N . LEU A 1 91 ? 8.281 -8.495 13.148 1.00 92.31 91 LEU A N 1
ATOM 725 C CA . LEU A 1 91 ? 7.853 -7.369 12.318 1.00 92.31 91 LEU A CA 1
ATOM 726 C C . LEU A 1 91 ? 6.414 -6.941 12.643 1.00 92.31 91 LEU A C 1
ATOM 728 O O . LEU A 1 91 ? 6.165 -5.788 13.003 1.00 92.31 91 LEU A O 1
ATOM 732 N N . PHE A 1 92 ? 5.456 -7.872 12.606 1.00 95.19 92 PHE A N 1
ATOM 733 C CA . PHE A 1 92 ? 4.061 -7.521 12.879 1.00 95.19 92 PHE A CA 1
ATOM 734 C C . PHE A 1 92 ? 3.737 -7.353 14.367 1.00 95.19 92 PHE A C 1
ATOM 736 O O . PHE A 1 92 ? 2.812 -6.610 14.707 1.00 95.19 92 PHE A O 1
ATOM 743 N N . ARG A 1 93 ? 4.508 -7.955 15.282 1.00 95.31 93 ARG A N 1
ATOM 744 C CA . ARG A 1 93 ? 4.416 -7.642 16.720 1.00 95.31 93 ARG A CA 1
ATOM 745 C C . ARG A 1 93 ? 4.836 -6.202 17.003 1.00 95.31 93 ARG A C 1
ATOM 747 O O . ARG A 1 93 ? 4.141 -5.510 17.746 1.00 95.31 93 ARG A O 1
ATOM 754 N N . PHE A 1 94 ? 5.927 -5.733 16.395 1.00 95.38 94 PHE A N 1
ATOM 755 C CA . PHE A 1 94 ? 6.333 -4.331 16.484 1.00 95.38 94 PHE A CA 1
ATOM 756 C C . PHE A 1 94 ? 5.258 -3.413 15.895 1.00 95.38 94 PHE A C 1
ATOM 758 O O . PHE A 1 94 ? 4.809 -2.488 16.575 1.00 95.38 94 PHE A O 1
ATOM 765 N N . HIS A 1 95 ? 4.771 -3.733 14.691 1.00 95.81 95 HIS A N 1
ATOM 766 C CA . HIS A 1 95 ? 3.662 -3.017 14.062 1.00 95.81 95 HIS A CA 1
ATOM 767 C C . HIS A 1 95 ? 2.452 -2.899 15.009 1.00 95.81 95 HIS A C 1
ATOM 769 O O . HIS A 1 95 ? 1.918 -1.811 15.222 1.00 95.81 95 HIS A O 1
ATOM 775 N N . ARG A 1 96 ? 2.068 -3.998 15.671 1.00 96.44 96 ARG A N 1
ATOM 776 C CA . ARG A 1 96 ? 0.948 -4.023 16.622 1.00 96.44 96 ARG A CA 1
ATOM 777 C C . ARG A 1 96 ? 1.173 -3.128 17.827 1.00 96.44 96 ARG A C 1
ATOM 779 O O . ARG A 1 96 ? 0.255 -2.401 18.206 1.00 96.44 96 ARG A O 1
ATOM 786 N N . HIS A 1 97 ? 2.364 -3.149 18.417 1.00 96.38 97 HIS A N 1
ATOM 787 C CA . HIS A 1 97 ? 2.693 -2.247 19.520 1.00 96.38 97 HIS A CA 1
ATOM 788 C C . HIS A 1 97 ? 2.627 -0.780 19.092 1.00 96.38 97 HIS A C 1
ATOM 790 O O . HIS A 1 97 ? 2.114 0.052 19.841 1.00 96.38 97 HIS A O 1
ATOM 796 N N . PHE A 1 98 ? 3.080 -0.463 17.878 1.00 96.12 98 PHE A N 1
ATOM 797 C CA . PHE A 1 98 ? 3.006 0.888 17.333 1.00 96.12 98 PHE A CA 1
ATOM 798 C C . PHE A 1 98 ? 1.552 1.362 17.176 1.00 96.12 98 PHE A C 1
ATOM 800 O O . PHE A 1 98 ? 1.194 2.437 17.659 1.00 96.12 98 PHE A O 1
ATOM 807 N N . LEU A 1 99 ? 0.674 0.540 16.591 1.00 95.69 99 LEU A N 1
ATOM 808 C CA . LEU A 1 99 ? -0.751 0.872 16.464 1.00 95.69 99 LEU A CA 1
ATOM 809 C C . LEU A 1 99 ? -1.456 0.973 17.824 1.00 95.69 99 LEU A C 1
ATOM 811 O O . LEU A 1 99 ? -2.272 1.871 18.036 1.00 95.69 99 LEU A O 1
ATOM 815 N N . GLN A 1 100 ? -1.123 0.098 18.777 1.00 95.81 100 GLN A N 1
ATOM 816 C CA . GLN A 1 100 ? -1.643 0.170 20.147 1.00 95.81 100 GLN A CA 1
ATOM 817 C C . GLN A 1 100 ? -1.212 1.452 20.859 1.00 95.81 100 GLN A C 1
ATOM 819 O O . GLN A 1 100 ? -2.029 2.062 21.548 1.00 95.81 100 GLN A O 1
ATOM 824 N N . HIS A 1 101 ? 0.038 1.881 20.666 1.00 96.19 101 HIS A N 1
ATOM 825 C CA . HIS A 1 101 ? 0.534 3.163 21.159 1.00 96.19 101 HIS A CA 1
ATOM 826 C C . HIS A 1 101 ? -0.292 4.316 20.585 1.00 96.19 101 HIS A C 1
ATOM 828 O O . HIS A 1 101 ? -0.823 5.116 21.348 1.00 96.19 101 HIS A O 1
ATOM 834 N N . LEU A 1 102 ? -0.510 4.361 19.268 1.00 94.88 102 LEU A N 1
ATOM 835 C CA . LEU A 1 102 ? -1.328 5.411 18.645 1.00 94.88 102 LEU A CA 1
ATOM 836 C C . LEU A 1 102 ? -2.800 5.387 19.082 1.00 94.88 102 LEU A C 1
ATOM 838 O O . LEU A 1 102 ? -3.436 6.436 19.161 1.00 94.88 102 LEU A O 1
ATOM 842 N N . GLN A 1 103 ? -3.347 4.208 19.372 1.00 95.06 103 GLN A N 1
ATOM 843 C CA . GLN A 1 103 ? -4.732 4.056 19.814 1.00 95.06 103 GLN A CA 1
ATOM 844 C C . GLN A 1 103 ? -4.920 4.313 21.315 1.00 95.06 103 GLN A C 1
ATOM 846 O O . GLN A 1 103 ? -6.057 4.504 21.768 1.00 95.06 103 GLN A O 1
ATOM 851 N N . TRP A 1 104 ? -3.840 4.311 22.096 1.00 95.81 104 TRP A N 1
ATOM 852 C CA . TRP A 1 104 ? -3.893 4.405 23.548 1.00 95.81 104 TRP A CA 1
ATOM 853 C C . TRP A 1 104 ? -4.765 5.580 23.997 1.00 95.81 104 TRP A C 1
ATOM 855 O O . TRP A 1 104 ? -4.540 6.712 23.583 1.00 95.81 104 TRP A O 1
ATOM 865 N N . ASN A 1 105 ? -5.781 5.292 24.818 1.00 95.56 105 ASN A N 1
ATOM 866 C CA . ASN A 1 105 ? -6.739 6.260 25.366 1.00 95.56 105 ASN A CA 1
ATOM 867 C C . ASN A 1 105 ? -7.500 7.122 24.320 1.00 95.56 105 ASN A C 1
ATOM 869 O O . ASN A 1 105 ? -7.929 8.231 24.618 1.00 95.56 105 ASN A O 1
ATOM 873 N N . THR A 1 106 ? -7.707 6.610 23.098 1.00 93.19 106 THR A N 1
ATOM 874 C CA . THR A 1 106 ? -8.521 7.270 22.043 1.00 93.19 106 THR A CA 1
ATOM 875 C C . THR A 1 106 ? -9.877 6.598 21.790 1.00 93.19 106 THR A C 1
ATOM 877 O O . THR A 1 106 ? -10.646 7.027 20.931 1.00 93.19 106 THR A O 1
ATOM 880 N N . GLY A 1 107 ? -10.184 5.536 22.542 1.00 90.94 107 GLY A N 1
ATOM 881 C CA . GLY A 1 107 ? -11.367 4.700 22.344 1.00 90.94 107 GLY A CA 1
ATOM 882 C C . GLY A 1 107 ? -11.122 3.489 21.435 1.00 90.94 107 GLY A C 1
ATOM 883 O O . GLY A 1 107 ? -9.998 3.166 21.038 1.00 90.94 107 GLY A O 1
ATOM 884 N N . ARG A 1 108 ? -12.197 2.752 21.140 1.00 84.56 108 ARG A N 1
ATOM 885 C CA . ARG A 1 108 ? -12.146 1.562 20.280 1.00 84.56 108 ARG A CA 1
ATOM 886 C C . ARG A 1 108 ? -12.413 1.959 18.832 1.00 84.56 108 ARG A C 1
ATOM 888 O O . ARG A 1 108 ? -13.562 2.115 18.440 1.00 84.56 108 ARG A O 1
ATOM 895 N N . ASN A 1 109 ? -11.342 2.056 18.055 1.00 86.38 109 ASN A N 1
ATOM 896 C CA . ASN A 1 109 ? -11.369 2.245 16.611 1.00 86.38 109 ASN A CA 1
ATOM 897 C C . ASN A 1 109 ? -10.830 0.994 15.912 1.00 86.38 109 ASN A C 1
ATOM 899 O O . ASN A 1 109 ? -10.174 0.155 16.537 1.00 86.38 109 ASN A O 1
ATOM 903 N N . ARG A 1 110 ? -11.132 0.873 14.619 1.00 90.50 110 ARG A N 1
ATOM 904 C CA . ARG A 1 110 ? -10.562 -0.148 13.739 1.00 90.50 110 ARG A CA 1
ATOM 905 C C . ARG A 1 110 ? -9.474 0.473 12.886 1.00 90.50 110 ARG A C 1
ATOM 907 O O . ARG A 1 110 ? -9.660 1.566 12.358 1.00 90.50 110 ARG A O 1
ATOM 914 N N . TRP A 1 111 ? -8.373 -0.248 12.748 1.00 95.19 111 TRP A N 1
ATOM 915 C CA . TRP A 1 111 ? -7.294 0.139 11.858 1.00 95.19 111 TRP A CA 1
ATOM 916 C C . TRP A 1 111 ? -7.599 -0.333 10.441 1.00 95.19 111 TRP A C 1
ATOM 918 O O . TRP A 1 111 ? -8.016 -1.471 10.232 1.00 95.19 111 TRP A O 1
ATOM 928 N N . VAL A 1 112 ? -7.404 0.570 9.485 1.00 95.56 112 VAL A N 1
ATOM 929 C CA . VAL A 1 112 ? -7.293 0.242 8.067 1.00 95.56 112 VAL A CA 1
ATOM 930 C C . VAL A 1 112 ? -5.842 0.503 7.709 1.00 95.56 112 VAL A C 1
ATOM 932 O O . VAL A 1 112 ? -5.360 1.629 7.827 1.00 95.56 112 VAL A O 1
ATOM 935 N N . CYS A 1 113 ? -5.167 -0.571 7.340 1.00 95.94 113 CYS A N 1
ATOM 936 C CA . CYS A 1 113 ? -3.732 -0.651 7.147 1.00 95.94 113 CYS A CA 1
ATOM 937 C C . CYS A 1 113 ? -3.449 -1.048 5.702 1.00 95.94 113 CYS A C 1
ATOM 939 O O . CYS A 1 113 ? -4.263 -1.731 5.073 1.00 95.94 113 CYS A O 1
ATOM 941 N N . LYS A 1 114 ? -2.307 -0.623 5.169 1.00 94.69 114 LYS A N 1
ATOM 942 C CA . LYS A 1 114 ? -1.878 -1.007 3.825 1.00 94.69 114 LYS A CA 1
ATOM 943 C C . LYS A 1 114 ? -0.369 -1.115 3.795 1.00 94.69 114 LYS A C 1
ATOM 945 O O . LYS A 1 114 ? 0.295 -0.146 4.136 1.00 94.69 114 LYS A O 1
ATOM 950 N N . GLY A 1 115 ? 0.133 -2.226 3.277 1.00 90.94 115 GLY A N 1
ATOM 951 C CA . GLY A 1 115 ? 1.543 -2.363 2.961 1.00 90.94 115 GLY A CA 1
ATOM 952 C C . GLY A 1 115 ? 1.780 -3.361 1.829 1.00 90.94 115 GLY A C 1
ATOM 953 O O . GLY A 1 115 ? 1.239 -4.470 1.896 1.00 90.94 115 GLY A O 1
ATOM 954 N N . PRO A 1 116 ? 2.531 -3.003 0.765 1.00 87.00 116 PRO A N 1
ATOM 955 C CA . PRO A 1 116 ? 2.930 -3.928 -0.300 1.00 87.00 116 PRO A CA 1
ATOM 956 C C . PRO A 1 116 ? 3.724 -5.158 0.160 1.00 87.00 116 PRO A C 1
ATOM 958 O O . PRO A 1 116 ? 3.902 -6.070 -0.640 1.00 87.00 116 PRO A O 1
ATOM 961 N N . SER A 1 117 ? 4.220 -5.218 1.395 1.00 86.44 117 SER A N 1
ATOM 962 C CA . SER A 1 117 ? 4.936 -6.382 1.936 1.00 86.44 117 SER A CA 1
ATOM 963 C C . SER A 1 117 ? 4.025 -7.407 2.626 1.00 86.44 117 SER A C 1
ATOM 965 O O . SER A 1 117 ? 4.471 -8.515 2.934 1.00 86.44 117 SER A O 1
ATOM 967 N N . HIS A 1 118 ? 2.750 -7.085 2.870 1.00 92.69 118 HIS A N 1
ATOM 968 C CA . HIS A 1 118 ? 1.867 -7.895 3.719 1.00 92.69 118 HIS A CA 1
ATOM 969 C C . HIS A 1 118 ? 1.642 -9.310 3.182 1.00 92.69 118 HIS A C 1
ATOM 971 O O . HIS A 1 118 ? 1.719 -10.272 3.946 1.00 92.69 118 HIS A O 1
ATOM 977 N N . GLN A 1 119 ? 1.425 -9.456 1.872 1.00 91.19 119 GLN A N 1
ATOM 978 C CA . GLN A 1 119 ? 1.199 -10.759 1.244 1.00 91.19 119 GLN A CA 1
ATOM 979 C C . GLN A 1 119 ? 2.419 -11.687 1.344 1.00 91.19 119 GLN A C 1
ATOM 981 O O . GLN A 1 119 ? 2.259 -12.899 1.418 1.00 91.19 119 GLN A O 1
ATOM 986 N N . GLY A 1 120 ? 3.634 -11.132 1.425 1.00 90.12 120 GLY A N 1
ATOM 987 C CA . GLY A 1 120 ? 4.864 -11.898 1.657 1.00 90.12 120 GLY A CA 1
ATOM 988 C C . GLY A 1 120 ? 5.041 -12.368 3.103 1.00 90.12 120 GLY A C 1
ATOM 989 O O . GLY A 1 120 ? 5.891 -13.208 3.376 1.00 90.12 120 GLY A O 1
ATOM 990 N N . ASN A 1 121 ? 4.246 -11.837 4.037 1.00 92.06 121 ASN A N 1
ATOM 991 C CA . ASN A 1 121 ? 4.441 -11.994 5.477 1.00 92.06 121 ASN A CA 1
ATOM 992 C C . ASN A 1 121 ? 3.156 -12.456 6.201 1.00 92.06 121 ASN A C 1
ATOM 994 O O . ASN A 1 121 ? 2.966 -12.167 7.385 1.00 92.06 121 ASN A O 1
ATOM 998 N N . LEU A 1 122 ? 2.275 -13.192 5.509 1.00 94.31 122 LEU A N 1
ATOM 999 C CA . LEU A 1 122 ? 0.961 -13.621 6.020 1.00 94.31 122 LEU A CA 1
ATOM 1000 C C . LEU A 1 122 ? 1.028 -14.363 7.363 1.00 94.31 122 LEU A C 1
ATOM 1002 O O . LEU A 1 122 ? 0.163 -14.166 8.213 1.00 94.31 122 LEU A O 1
ATOM 1006 N N . SER A 1 123 ? 2.061 -15.180 7.587 1.00 93.56 123 SER A N 1
ATOM 1007 C CA . SER A 1 123 ? 2.238 -15.919 8.844 1.00 93.56 123 SER A CA 1
ATOM 1008 C C . SER A 1 123 ? 2.409 -14.983 10.043 1.00 93.56 123 SER A C 1
ATOM 1010 O O . SER A 1 123 ? 1.704 -15.120 11.041 1.00 93.56 123 SER A O 1
ATOM 1012 N N . GLY A 1 124 ? 3.293 -13.990 9.926 1.00 94.44 124 GLY A N 1
ATOM 1013 C CA . GLY A 1 124 ? 3.490 -12.968 10.951 1.00 94.44 124 GLY A CA 1
ATOM 1014 C C . GLY A 1 124 ? 2.268 -12.068 11.120 1.00 94.44 124 GLY A C 1
ATOM 1015 O O . GLY A 1 124 ? 1.890 -11.748 12.248 1.00 94.44 124 GLY A O 1
ATOM 1016 N N . LEU A 1 125 ? 1.611 -11.712 10.009 1.00 95.94 125 LEU A N 1
ATOM 1017 C CA . LEU A 1 125 ? 0.410 -10.877 10.015 1.00 95.94 125 LEU A CA 1
ATOM 1018 C C . LEU A 1 125 ? -0.705 -11.550 10.812 1.00 95.94 125 LEU A C 1
ATOM 1020 O O . LEU A 1 125 ? -1.234 -10.954 11.748 1.00 95.94 125 LEU A O 1
ATOM 1024 N N . PHE A 1 126 ? -1.037 -12.798 10.482 1.00 97.25 126 PHE A N 1
ATOM 1025 C CA . PHE A 1 126 ? -2.118 -13.529 11.136 1.00 97.25 126 PHE A CA 1
ATOM 1026 C C . PHE A 1 126 ? -1.783 -13.985 12.554 1.00 97.25 126 PHE A C 1
ATOM 1028 O O . PHE A 1 126 ? -2.704 -14.188 13.345 1.00 97.25 126 PHE A O 1
ATOM 1035 N N . GLU A 1 127 ? -0.504 -14.108 12.911 1.00 96.88 127 GLU A N 1
ATOM 1036 C CA . GLU A 1 127 ? -0.118 -14.290 14.310 1.00 96.88 127 GLU A CA 1
ATOM 1037 C C . GLU A 1 127 ? -0.409 -13.024 15.131 1.00 96.88 127 GLU A C 1
ATOM 1039 O O . GLU A 1 127 ? -1.028 -13.085 16.197 1.00 96.88 127 GLU A O 1
ATOM 1044 N N . ALA A 1 128 ? 0.017 -11.859 14.639 1.00 96.94 128 ALA A N 1
ATOM 1045 C CA . ALA A 1 128 ? -0.166 -10.599 15.350 1.00 96.94 128 ALA A CA 1
ATOM 1046 C C . ALA A 1 128 ? -1.631 -10.132 15.349 1.00 96.94 128 ALA A C 1
ATOM 1048 O O . ALA A 1 128 ? -2.088 -9.566 16.349 1.00 96.94 128 ALA A O 1
ATOM 1049 N N . TYR A 1 129 ? -2.355 -10.392 14.260 1.00 97.12 129 TYR A N 1
ATOM 1050 C CA . TYR A 1 129 ? -3.729 -9.965 13.998 1.00 97.12 129 TYR A CA 1
ATOM 1051 C C . TYR A 1 129 ? -4.584 -11.160 13.552 1.00 97.12 129 TYR A C 1
ATOM 1053 O O . TYR A 1 129 ? -4.904 -11.303 12.368 1.00 97.12 129 TYR A O 1
ATOM 1061 N N . PRO A 1 130 ? -4.975 -12.045 14.483 1.00 96.25 130 PRO A N 1
ATOM 1062 C CA . PRO A 1 130 ? -5.739 -13.243 14.141 1.00 96.25 130 PRO A CA 1
ATOM 1063 C C . PRO A 1 130 ? -7.116 -12.929 13.536 1.00 96.25 130 PRO A C 1
ATOM 1065 O O . PRO A 1 130 ? -7.658 -13.754 12.802 1.00 96.25 130 PRO A O 1
ATOM 1068 N N . ASP A 1 131 ? -7.655 -11.739 13.806 1.00 95.00 131 ASP A N 1
ATOM 1069 C CA . ASP A 1 131 ? -8.925 -11.212 13.303 1.00 95.00 131 ASP A CA 1
ATOM 1070 C C . ASP A 1 131 ? -8.774 -10.259 12.102 1.00 95.00 131 ASP A C 1
ATOM 1072 O O . ASP A 1 131 ? -9.739 -9.584 11.730 1.00 95.00 131 ASP A O 1
ATOM 1076 N N . ALA A 1 132 ? -7.586 -10.182 11.491 1.00 96.69 132 ALA A N 1
ATOM 1077 C CA . ALA A 1 132 ? -7.377 -9.374 10.296 1.00 96.69 132 ALA A CA 1
ATOM 1078 C C . ALA A 1 132 ? -8.268 -9.839 9.138 1.00 96.69 132 ALA A C 1
ATOM 1080 O O . ALA A 1 132 ? -8.478 -11.033 8.931 1.00 96.69 132 ALA A O 1
ATOM 1081 N N . LEU A 1 133 ? -8.742 -8.868 8.359 1.00 97.25 133 LEU A N 1
ATOM 1082 C CA . LEU A 1 133 ? -9.302 -9.084 7.032 1.00 97.25 133 LEU A CA 1
ATOM 1083 C C . LEU A 1 133 ? -8.358 -8.427 6.026 1.00 97.25 133 LEU A C 1
ATOM 1085 O O . LEU A 1 133 ? -8.201 -7.205 6.028 1.00 97.25 133 LEU A O 1
ATOM 1089 N N . CYS A 1 134 ? -7.720 -9.238 5.196 1.00 97.62 134 CYS A N 1
ATOM 1090 C CA . CYS A 1 134 ? -6.794 -8.801 4.167 1.00 97.62 134 CYS A CA 1
ATOM 1091 C C . CYS A 1 134 ? -7.550 -8.614 2.854 1.00 97.62 134 CYS A C 1
ATOM 1093 O O . CYS A 1 134 ? -8.197 -9.536 2.369 1.00 97.62 134 CYS A O 1
ATOM 1095 N N . ILE A 1 135 ? -7.450 -7.426 2.263 1.00 97.19 135 ILE A N 1
ATOM 1096 C CA . ILE A 1 135 ? -7.994 -7.149 0.933 1.00 97.19 135 ILE A CA 1
ATOM 1097 C C . ILE A 1 135 ? -6.823 -7.121 -0.035 1.00 97.19 135 ILE A C 1
ATOM 1099 O O . ILE A 1 135 ? -5.973 -6.235 0.063 1.00 97.19 135 ILE A O 1
ATOM 1103 N N . TRP A 1 136 ? -6.767 -8.087 -0.947 1.00 97.00 136 TRP A N 1
ATOM 1104 C CA . TRP A 1 136 ? -5.706 -8.174 -1.940 1.00 97.00 136 TRP A CA 1
ATOM 1105 C C . TRP A 1 136 ? -6.248 -7.800 -3.326 1.00 97.00 136 TRP A C 1
ATOM 1107 O O . TRP A 1 136 ? -6.878 -8.620 -3.996 1.00 97.00 136 TRP A O 1
ATOM 1117 N N . PRO A 1 137 ? -6.020 -6.552 -3.774 1.00 96.25 137 PRO A N 1
ATOM 1118 C CA . PRO A 1 137 ? -6.319 -6.153 -5.139 1.00 96.25 137 PRO A CA 1
ATOM 1119 C C . PRO A 1 137 ? -5.308 -6.752 -6.129 1.00 96.25 137 PRO A C 1
ATOM 1121 O O . PRO A 1 137 ? -4.097 -6.601 -5.960 1.00 96.25 137 PRO A O 1
ATOM 1124 N N . HIS A 1 138 ? -5.799 -7.361 -7.206 1.00 96.56 138 HIS A N 1
ATOM 1125 C CA . HIS A 1 138 ? -4.985 -7.980 -8.251 1.00 96.56 138 HIS A CA 1
ATOM 1126 C C . HIS A 1 138 ? -5.027 -7.186 -9.558 1.00 96.56 138 HIS A C 1
ATOM 1128 O O . HIS A 1 138 ? -6.085 -6.744 -10.009 1.00 96.56 138 HIS A O 1
ATOM 1134 N N . ARG A 1 139 ? -3.864 -7.030 -10.192 1.00 95.75 139 ARG A N 1
ATOM 1135 C CA . ARG A 1 139 ? -3.689 -6.463 -11.537 1.00 95.75 139 ARG A CA 1
ATOM 1136 C C . ARG A 1 139 ? -2.709 -7.335 -12.318 1.00 95.75 139 ARG A C 1
ATOM 1138 O O . ARG A 1 139 ? -1.782 -7.846 -11.682 1.00 95.75 139 ARG A O 1
ATOM 1145 N N . PRO A 1 140 ? -2.864 -7.477 -13.646 1.00 95.94 140 PRO A N 1
ATOM 1146 C CA . PRO A 1 140 ? -1.815 -8.052 -14.476 1.00 95.94 140 PRO A CA 1
ATOM 1147 C C . PRO A 1 140 ? -0.499 -7.320 -14.218 1.00 95.94 140 PRO A C 1
ATOM 1149 O O . PRO A 1 140 ? -0.458 -6.086 -14.233 1.00 95.94 140 PRO A O 1
ATOM 1152 N N . ILE A 1 141 ? 0.587 -8.057 -13.972 1.00 95.12 141 ILE A N 1
ATOM 1153 C CA . ILE A 1 141 ? 1.887 -7.425 -13.707 1.00 95.12 141 ILE A CA 1
ATOM 1154 C C . ILE A 1 141 ? 2.350 -6.627 -14.933 1.00 95.12 141 ILE A C 1
ATOM 1156 O O . ILE A 1 141 ? 2.890 -5.533 -14.774 1.00 95.12 141 ILE A O 1
ATOM 1160 N N . GLY A 1 142 ? 2.007 -7.091 -16.140 1.00 95.31 142 GLY A N 1
ATOM 1161 C CA . GLY A 1 142 ? 2.202 -6.369 -17.399 1.00 95.31 142 GLY A CA 1
ATOM 1162 C C . GLY A 1 142 ? 1.631 -4.939 -17.426 1.00 95.31 142 GLY A C 1
ATOM 1163 O O . GLY A 1 142 ? 2.143 -4.081 -18.138 1.00 95.31 142 GLY A O 1
ATOM 1164 N N . ASP A 1 143 ? 0.602 -4.643 -16.627 1.00 93.31 143 ASP A N 1
ATOM 1165 C CA . ASP A 1 143 ? -0.035 -3.318 -16.588 1.00 93.31 143 ASP A CA 1
ATOM 1166 C C . ASP A 1 143 ? 0.633 -2.348 -15.612 1.00 93.31 143 ASP A C 1
ATOM 1168 O O . ASP A 1 143 ? 0.397 -1.139 -15.670 1.00 93.31 143 ASP A O 1
ATOM 1172 N N . ILE A 1 144 ? 1.407 -2.866 -14.656 1.00 92.75 144 ILE A N 1
ATOM 1173 C CA . ILE A 1 144 ? 1.960 -2.077 -13.545 1.00 92.75 144 ILE A CA 1
ATOM 1174 C C . ILE A 1 144 ? 3.477 -2.074 -13.505 1.00 92.75 144 ILE A C 1
ATOM 1176 O O . ILE A 1 144 ? 4.062 -1.174 -12.908 1.00 92.75 144 ILE A O 1
ATOM 1180 N N . PHE A 1 145 ? 4.121 -3.048 -14.141 1.00 95.25 145 PHE A N 1
ATOM 1181 C CA . PHE A 1 145 ? 5.552 -3.264 -14.009 1.00 95.25 145 PHE A CA 1
ATOM 1182 C C . PHE A 1 145 ? 6.364 -2.053 -14.462 1.00 95.25 145 PHE A C 1
ATOM 1184 O O . PHE A 1 145 ? 7.245 -1.602 -13.735 1.00 95.25 145 PHE A O 1
ATOM 1191 N N . ALA A 1 146 ? 6.013 -1.456 -15.604 1.00 94.00 146 ALA A N 1
ATOM 1192 C CA . ALA A 1 146 ? 6.709 -0.267 -16.078 1.00 94.00 146 ALA A CA 1
ATOM 1193 C C . ALA A 1 146 ? 6.605 0.907 -15.094 1.00 94.00 146 ALA A C 1
ATOM 1195 O O . ALA A 1 146 ? 7.602 1.568 -14.816 1.00 94.00 146 ALA A O 1
ATOM 1196 N N . SER A 1 147 ? 5.434 1.103 -14.480 1.00 91.88 147 SER A N 1
ATOM 1197 C CA . SER A 1 147 ? 5.256 2.111 -13.433 1.00 91.88 147 SER A CA 1
ATOM 1198 C C . SER A 1 147 ? 6.125 1.832 -12.204 1.00 91.88 147 SER A C 1
ATOM 1200 O O . SER A 1 147 ? 6.664 2.777 -11.631 1.00 91.88 147 SER A O 1
ATOM 1202 N N . ILE A 1 148 ? 6.249 0.565 -11.790 1.00 91.75 148 ILE A N 1
ATOM 1203 C CA . ILE A 1 148 ? 7.074 0.159 -10.642 1.00 91.75 148 ILE A CA 1
ATOM 1204 C C . ILE A 1 148 ? 8.541 0.480 -10.924 1.00 91.75 148 ILE A C 1
ATOM 1206 O O . ILE A 1 148 ? 9.162 1.204 -10.151 1.00 91.75 148 ILE A O 1
ATOM 1210 N N . VAL A 1 149 ? 9.076 0.018 -12.059 1.00 92.81 149 VAL A N 1
ATOM 1211 C CA . VAL A 1 149 ? 10.484 0.238 -12.422 1.00 92.81 149 VAL A CA 1
ATOM 1212 C C . VAL A 1 149 ? 10.802 1.726 -12.519 1.00 92.81 149 VAL A C 1
ATOM 1214 O O . VAL A 1 149 ? 11.779 2.182 -11.927 1.00 92.81 149 VAL A O 1
ATOM 1217 N N . THR A 1 150 ? 9.973 2.498 -13.226 1.00 92.06 150 THR A N 1
ATOM 1218 C CA . THR A 1 150 ? 10.191 3.938 -13.400 1.00 92.06 150 THR A CA 1
ATOM 1219 C C . THR A 1 150 ? 10.159 4.682 -12.067 1.00 92.06 150 THR A C 1
ATOM 1221 O O . THR A 1 150 ? 11.007 5.541 -11.835 1.00 92.06 150 THR A O 1
ATOM 1224 N N . LEU A 1 151 ? 9.226 4.344 -11.172 1.00 90.12 151 LEU A N 1
ATOM 1225 C CA . LEU A 1 151 ? 9.141 4.974 -9.857 1.00 90.12 151 LEU A CA 1
ATOM 1226 C C . LEU A 1 151 ? 10.370 4.645 -9.005 1.00 90.12 151 LEU A C 1
ATOM 1228 O O . LEU A 1 151 ? 10.978 5.549 -8.431 1.00 90.12 151 LEU A O 1
ATOM 1232 N N . THR A 1 152 ? 10.739 3.364 -8.932 1.00 88.94 152 THR A N 1
ATOM 1233 C CA . THR A 1 152 ? 11.886 2.902 -8.146 1.00 88.94 152 THR A CA 1
ATOM 1234 C C . THR A 1 152 ? 13.183 3.531 -8.644 1.00 88.94 152 THR A C 1
ATOM 1236 O O . THR A 1 152 ? 13.931 4.079 -7.836 1.00 88.94 152 THR A O 1
ATOM 1239 N N . ALA A 1 153 ? 13.421 3.522 -9.960 1.0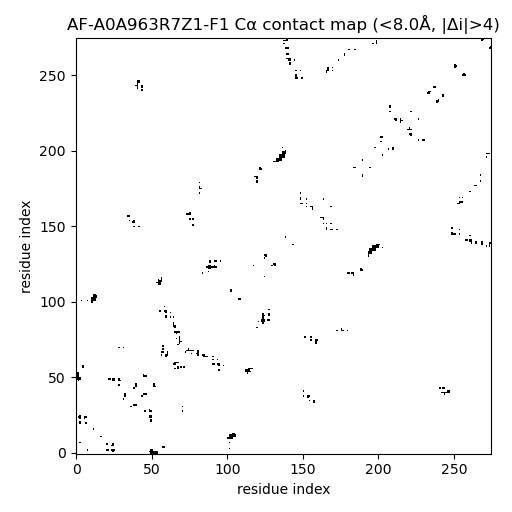0 89.75 153 ALA A N 1
ATOM 1240 C CA . ALA A 1 153 ? 14.590 4.150 -10.571 1.00 89.75 153 ALA A CA 1
ATOM 1241 C C . ALA A 1 153 ? 14.629 5.657 -10.283 1.00 89.75 153 ALA A C 1
ATOM 1243 O O . ALA A 1 153 ? 15.633 6.163 -9.802 1.00 89.75 153 ALA A O 1
ATOM 1244 N N . MET A 1 154 ? 13.519 6.374 -10.477 1.00 90.50 154 MET A N 1
ATOM 1245 C CA . MET A 1 154 ? 13.455 7.821 -10.245 1.00 90.50 154 MET A CA 1
ATOM 1246 C C . MET A 1 154 ? 13.777 8.200 -8.789 1.00 90.50 154 MET A C 1
ATOM 1248 O O . MET A 1 154 ? 14.557 9.126 -8.545 1.00 90.50 154 MET A O 1
ATOM 1252 N N . ILE A 1 155 ? 13.229 7.469 -7.814 1.00 88.38 155 ILE A N 1
ATOM 1253 C CA . ILE A 1 155 ? 13.524 7.694 -6.392 1.00 88.38 155 ILE A CA 1
ATOM 1254 C C . ILE A 1 155 ? 14.992 7.376 -6.093 1.00 88.38 155 ILE A C 1
ATOM 1256 O O . ILE A 1 155 ? 15.678 8.172 -5.448 1.00 88.38 155 ILE A O 1
ATOM 1260 N N . TYR A 1 156 ? 15.486 6.234 -6.573 1.00 87.75 156 TYR A N 1
ATOM 1261 C CA . TYR A 1 156 ? 16.860 5.796 -6.343 1.00 87.75 156 TYR A CA 1
ATOM 1262 C C . TYR A 1 156 ? 17.884 6.771 -6.940 1.00 87.75 156 TYR A C 1
ATOM 1264 O O . TYR A 1 156 ? 18.845 7.160 -6.270 1.00 87.75 156 TYR A O 1
ATOM 1272 N N . ASP A 1 157 ? 17.646 7.241 -8.160 1.00 90.56 157 ASP A N 1
ATOM 1273 C CA . ASP A 1 157 ? 18.495 8.210 -8.850 1.00 90.56 157 ASP A CA 1
ATOM 1274 C C . ASP A 1 157 ? 18.532 9.542 -8.100 1.00 90.56 157 ASP A C 1
ATOM 1276 O O . ASP A 1 157 ? 19.594 10.144 -7.936 1.00 90.56 157 ASP A O 1
ATOM 1280 N N . THR A 1 158 ? 17.381 9.972 -7.572 1.00 90.44 158 THR A N 1
ATOM 1281 C CA . THR A 1 158 ? 17.283 11.179 -6.742 1.00 90.44 158 THR A CA 1
ATOM 1282 C C . THR A 1 158 ? 18.099 11.030 -5.453 1.00 90.44 158 THR A C 1
ATOM 1284 O O . THR A 1 158 ? 18.879 11.917 -5.109 1.00 90.44 158 THR A O 1
ATOM 1287 N N . ILE A 1 159 ? 17.964 9.901 -4.745 1.00 88.50 159 ILE A N 1
ATOM 1288 C CA . ILE A 1 159 ? 18.688 9.618 -3.493 1.00 88.50 159 ILE A CA 1
ATOM 1289 C C . ILE A 1 159 ? 20.203 9.548 -3.721 1.00 88.50 159 ILE A C 1
ATOM 1291 O O . ILE A 1 159 ? 20.983 10.050 -2.910 1.00 88.50 159 ILE A O 1
ATOM 1295 N N . THR A 1 160 ? 20.635 8.902 -4.802 1.00 88.06 160 THR A N 1
ATOM 1296 C CA . THR A 1 160 ? 22.060 8.673 -5.087 1.00 88.06 160 THR A CA 1
ATOM 1297 C C . THR A 1 160 ? 22.728 9.836 -5.817 1.00 88.06 160 THR A C 1
ATOM 1299 O O . THR A 1 160 ? 23.959 9.926 -5.817 1.00 88.06 160 THR A O 1
ATOM 1302 N N . GLY A 1 161 ? 21.944 10.718 -6.443 1.00 90.12 161 GLY A N 1
ATOM 1303 C CA . GLY A 1 161 ? 22.434 11.756 -7.347 1.00 90.12 161 GLY A CA 1
ATOM 1304 C C . GLY A 1 161 ? 23.082 11.189 -8.615 1.00 90.12 161 GLY A C 1
ATOM 1305 O O . GLY A 1 161 ? 23.890 11.875 -9.242 1.00 90.12 161 GLY A O 1
ATOM 1306 N N . ARG A 1 162 ? 22.802 9.925 -8.964 1.00 89.00 162 ARG A N 1
ATOM 1307 C CA . ARG A 1 162 ? 23.388 9.219 -10.111 1.00 89.00 162 ARG A CA 1
ATOM 1308 C C . ARG A 1 162 ? 22.290 8.486 -10.878 1.00 89.00 162 ARG A C 1
ATOM 1310 O O . ARG A 1 162 ? 21.478 7.831 -10.240 1.00 89.00 162 ARG A O 1
ATOM 1317 N N . PRO A 1 163 ? 22.281 8.546 -12.218 1.00 88.69 163 PRO A N 1
ATOM 1318 C CA . PRO A 1 163 ? 21.313 7.790 -12.998 1.00 88.69 163 PRO A CA 1
ATOM 1319 C C . PRO A 1 163 ? 21.554 6.283 -12.844 1.00 88.69 163 PRO A C 1
ATOM 1321 O O . PRO A 1 163 ? 22.694 5.819 -12.957 1.00 88.69 163 PRO A O 1
ATOM 1324 N N . SER A 1 164 ? 20.491 5.522 -12.604 1.00 86.81 164 SER A N 1
ATOM 1325 C CA . SER A 1 164 ? 20.523 4.061 -12.607 1.00 86.81 164 SER A CA 1
ATOM 1326 C C . SER A 1 164 ? 20.537 3.519 -14.033 1.00 86.81 164 SER A C 1
ATOM 1328 O O . SER A 1 164 ? 20.095 4.155 -14.992 1.00 86.81 164 SER A O 1
ATOM 1330 N N . ASN A 1 165 ? 21.053 2.300 -14.189 1.00 91.12 165 ASN A N 1
ATOM 1331 C CA . ASN A 1 165 ? 20.859 1.547 -15.418 1.00 91.12 165 ASN A CA 1
ATOM 1332 C C . ASN A 1 165 ? 19.436 0.975 -15.402 1.00 91.12 165 ASN A C 1
ATOM 1334 O O . ASN A 1 165 ? 19.196 -0.055 -14.775 1.00 91.12 165 ASN A O 1
ATOM 1338 N N . ILE A 1 166 ? 18.503 1.650 -16.075 1.00 90.75 166 ILE A N 1
ATOM 1339 C CA . ILE A 1 166 ? 17.079 1.303 -16.016 1.00 90.75 166 ILE A CA 1
ATOM 1340 C C . ILE A 1 166 ? 16.784 -0.118 -16.509 1.00 90.75 166 ILE A C 1
ATOM 1342 O O . ILE A 1 166 ? 15.931 -0.783 -15.930 1.00 90.75 166 ILE A O 1
ATOM 1346 N N . GLU A 1 167 ? 17.526 -0.629 -17.496 1.00 91.69 167 GLU A N 1
ATOM 1347 C CA . GLU A 1 167 ? 17.367 -2.008 -17.975 1.00 91.69 167 GLU A CA 1
ATOM 1348 C C . GLU A 1 167 ? 17.812 -3.022 -16.916 1.00 91.69 167 GLU A C 1
ATOM 1350 O O . GLU A 1 167 ? 17.156 -4.041 -16.690 1.00 91.69 167 GLU A O 1
ATOM 1355 N N . GLN A 1 168 ? 18.935 -2.748 -16.244 1.00 90.19 168 GLN A N 1
ATOM 1356 C CA . GLN A 1 168 ? 19.424 -3.584 -15.149 1.00 90.19 168 GLN A CA 1
ATOM 1357 C C . GLN A 1 168 ? 18.461 -3.541 -13.959 1.00 90.19 168 GLN A C 1
ATOM 1359 O O . GLN A 1 168 ? 18.131 -4.590 -13.407 1.00 90.19 168 GLN A O 1
ATOM 1364 N N . THR A 1 169 ? 17.973 -2.351 -13.602 1.00 90.38 169 THR A N 1
ATOM 1365 C CA . THR A 1 169 ? 16.950 -2.157 -12.570 1.00 90.38 169 THR A CA 1
ATOM 1366 C C . THR A 1 169 ? 15.685 -2.938 -12.911 1.00 90.38 169 THR A C 1
ATOM 1368 O O . THR A 1 169 ? 15.159 -3.647 -12.058 1.00 90.38 169 THR A O 1
ATOM 1371 N N . ALA A 1 170 ? 15.226 -2.878 -14.163 1.00 92.75 170 ALA A N 1
ATOM 1372 C CA . ALA A 1 170 ? 14.051 -3.610 -14.613 1.00 92.75 170 ALA A CA 1
ATOM 1373 C C . ALA A 1 170 ? 14.238 -5.125 -14.458 1.00 92.75 170 ALA A C 1
ATOM 1375 O O . ALA A 1 170 ? 13.395 -5.786 -13.861 1.00 92.75 170 ALA A O 1
ATOM 1376 N N . LYS A 1 171 ? 15.362 -5.685 -14.918 1.00 91.12 171 LYS A N 1
ATOM 1377 C CA . LYS A 1 171 ? 15.649 -7.126 -14.781 1.00 91.12 171 LYS A CA 1
ATOM 1378 C C . LYS A 1 171 ? 15.687 -7.569 -13.319 1.00 91.12 171 LYS A C 1
ATOM 1380 O O . LYS A 1 171 ? 15.017 -8.531 -12.958 1.00 91.12 171 LYS A O 1
ATOM 1385 N N . MET A 1 172 ? 16.397 -6.823 -12.475 1.00 90.50 172 MET A N 1
ATOM 1386 C CA . MET A 1 172 ? 16.493 -7.111 -11.043 1.00 90.50 172 MET A CA 1
ATOM 1387 C C . MET A 1 172 ? 15.117 -7.074 -10.358 1.00 90.50 172 MET A C 1
ATOM 1389 O O . MET A 1 172 ? 14.785 -7.970 -9.584 1.00 90.50 172 MET A O 1
ATOM 1393 N N . LEU A 1 173 ? 14.294 -6.064 -10.658 1.00 91.75 173 LEU A N 1
ATOM 1394 C CA . LEU A 1 173 ? 12.941 -5.957 -10.109 1.00 91.75 173 LEU A CA 1
ATOM 1395 C C . LEU A 1 173 ? 12.024 -7.072 -10.626 1.00 91.75 173 LEU A C 1
ATOM 1397 O O . LEU A 1 173 ? 11.249 -7.610 -9.841 1.00 91.75 173 LEU A O 1
ATOM 1401 N N . ALA A 1 174 ? 12.122 -7.460 -11.902 1.00 92.88 174 ALA A N 1
ATOM 1402 C CA . ALA A 1 174 ? 11.360 -8.583 -12.453 1.00 92.88 174 ALA A CA 1
ATOM 1403 C C . ALA A 1 174 ? 11.689 -9.894 -11.726 1.00 92.88 174 ALA A C 1
ATOM 1405 O O . ALA A 1 174 ? 10.783 -10.605 -11.293 1.00 92.88 174 ALA A O 1
ATOM 1406 N N . GLU A 1 175 ? 12.978 -10.191 -11.541 1.00 91.31 175 GLU A N 1
ATOM 1407 C CA . GLU A 1 175 ? 13.443 -11.384 -10.830 1.00 91.31 175 GLU A CA 1
ATOM 1408 C C . GLU A 1 175 ? 12.990 -11.386 -9.366 1.00 91.31 175 GLU A C 1
ATOM 1410 O O . GLU A 1 175 ? 12.415 -12.374 -8.905 1.00 91.31 175 GLU A O 1
ATOM 1415 N N . GLY A 1 176 ? 13.177 -10.270 -8.654 1.00 89.94 176 GLY A N 1
ATOM 1416 C CA . GLY A 1 176 ? 12.766 -10.133 -7.256 1.00 89.94 176 GLY A CA 1
ATOM 1417 C C . GLY A 1 176 ? 11.252 -10.239 -7.067 1.00 89.94 176 GLY A C 1
ATOM 1418 O O . GLY A 1 176 ? 10.787 -10.967 -6.190 1.00 89.94 176 GLY A O 1
ATOM 1419 N N . MET A 1 177 ? 10.462 -9.581 -7.923 1.00 91.50 177 MET A N 1
ATOM 1420 C CA . MET A 1 177 ? 8.999 -9.684 -7.896 1.00 91.50 177 MET A CA 1
ATOM 1421 C C . MET A 1 177 ? 8.524 -11.104 -8.192 1.00 91.50 177 MET A C 1
ATOM 1423 O O . MET A 1 177 ? 7.605 -11.577 -7.527 1.00 91.50 177 MET A O 1
ATOM 1427 N N . ARG A 1 178 ? 9.151 -1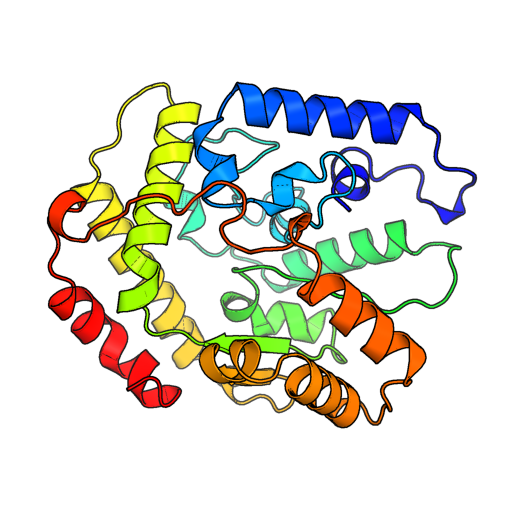1.798 -9.151 1.00 92.19 178 ARG A N 1
ATOM 1428 C CA . ARG A 1 178 ? 8.844 -13.201 -9.451 1.00 92.19 178 ARG A CA 1
ATOM 1429 C C . ARG A 1 178 ? 9.126 -14.088 -8.249 1.00 92.19 178 ARG A C 1
ATOM 1431 O O . ARG A 1 178 ? 8.236 -14.802 -7.817 1.00 92.19 178 ARG A O 1
ATOM 1438 N N . MET A 1 179 ? 10.312 -13.984 -7.651 1.00 90.44 179 MET A N 1
ATOM 1439 C CA . MET A 1 179 ? 10.655 -14.746 -6.444 1.00 90.44 179 MET A CA 1
ATOM 1440 C C . MET A 1 179 ? 9.679 -14.478 -5.290 1.00 90.44 179 MET A C 1
ATOM 1442 O O . MET A 1 179 ? 9.258 -15.411 -4.607 1.00 90.44 179 MET A O 1
ATOM 1446 N N . GLY A 1 180 ? 9.304 -13.213 -5.084 1.00 89.69 180 GLY A N 1
ATOM 1447 C CA . GLY A 1 180 ? 8.328 -12.823 -4.072 1.00 89.69 180 GLY A CA 1
ATOM 1448 C C . GLY A 1 180 ? 6.947 -13.422 -4.334 1.00 89.69 180 GLY A C 1
ATOM 1449 O O . GLY A 1 180 ? 6.371 -14.032 -3.438 1.00 89.69 180 GLY A O 1
ATOM 1450 N N . LEU A 1 181 ? 6.424 -13.294 -5.555 1.00 92.00 181 LEU A N 1
ATOM 1451 C CA . LEU A 1 181 ? 5.113 -13.837 -5.917 1.00 92.00 181 LEU A CA 1
ATOM 1452 C C . LEU A 1 181 ? 5.093 -15.366 -5.907 1.00 92.00 181 LEU A C 1
ATOM 1454 O O . LEU A 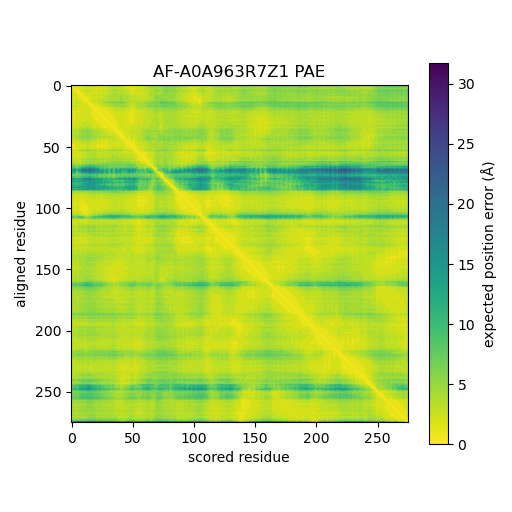1 181 ? 4.148 -15.923 -5.361 1.00 92.00 181 LEU A O 1
ATOM 1458 N N . ASP A 1 182 ? 6.128 -16.036 -6.416 1.00 91.88 182 ASP A N 1
ATOM 1459 C CA . ASP A 1 182 ? 6.262 -17.498 -6.359 1.00 91.88 182 ASP A CA 1
ATOM 1460 C C . ASP A 1 182 ? 6.197 -17.993 -4.907 1.00 91.88 182 ASP A C 1
ATOM 1462 O O . ASP A 1 182 ? 5.487 -18.950 -4.601 1.00 91.88 182 ASP A O 1
ATOM 1466 N N . SER A 1 183 ? 6.891 -17.306 -3.993 1.00 90.94 183 SER A N 1
ATOM 1467 C CA . SER A 1 183 ? 6.868 -17.615 -2.559 1.00 90.94 183 SER A CA 1
ATOM 1468 C C . SER A 1 183 ? 5.468 -17.468 -1.958 1.00 90.94 183 SER A C 1
ATOM 1470 O O . SER A 1 183 ? 5.025 -18.327 -1.196 1.00 90.94 183 SER A O 1
ATOM 1472 N N . VAL A 1 184 ? 4.736 -16.410 -2.324 1.00 91.75 184 VAL A N 1
ATOM 1473 C CA . VAL A 1 184 ? 3.363 -16.211 -1.841 1.00 91.75 184 VAL A CA 1
ATOM 1474 C C . VAL A 1 184 ? 2.408 -17.246 -2.430 1.00 91.75 184 VAL A C 1
ATOM 1476 O O . VAL A 1 184 ? 1.600 -17.801 -1.695 1.00 91.75 184 VAL A O 1
ATOM 1479 N N . LEU A 1 185 ? 2.519 -17.548 -3.725 1.00 93.25 185 LEU A N 1
ATOM 1480 C CA . LEU A 1 185 ? 1.707 -18.563 -4.403 1.00 93.25 185 LEU A CA 1
ATOM 1481 C C . LEU A 1 185 ? 1.947 -19.974 -3.850 1.00 93.25 185 LEU A C 1
ATOM 1483 O O . LEU A 1 185 ? 1.033 -20.793 -3.871 1.00 93.25 185 LEU A O 1
ATOM 1487 N N . ALA A 1 186 ? 3.153 -20.252 -3.351 1.00 93.31 186 ALA A N 1
ATOM 1488 C CA . ALA A 1 186 ? 3.503 -21.512 -2.702 1.00 93.31 186 ALA A CA 1
ATOM 1489 C C . ALA A 1 186 ? 3.100 -21.582 -1.216 1.00 93.31 186 ALA A C 1
ATOM 1491 O O . ALA A 1 186 ? 3.264 -22.630 -0.592 1.00 93.31 186 ALA A O 1
ATOM 1492 N N . ASN A 1 187 ? 2.618 -20.486 -0.625 1.00 92.50 187 ASN A N 1
ATOM 1493 C CA . ASN A 1 187 ? 2.215 -20.437 0.774 1.00 92.50 187 ASN A CA 1
ATOM 1494 C C . ASN A 1 187 ? 0.731 -20.790 0.920 1.00 92.50 187 ASN A C 1
ATOM 1496 O O . ASN A 1 187 ? -0.125 -20.049 0.447 1.00 92.50 187 ASN A O 1
ATOM 1500 N N . ASP A 1 188 ? 0.423 -21.859 1.656 1.00 94.88 188 ASP A N 1
ATOM 1501 C CA . ASP A 1 188 ? -0.953 -22.330 1.886 1.00 94.88 188 ASP A CA 1
ATOM 1502 C C . ASP A 1 188 ? -1.879 -21.266 2.507 1.00 94.88 188 ASP A C 1
ATOM 1504 O O . ASP A 1 188 ? -3.096 -21.318 2.333 1.00 94.88 188 ASP A O 1
ATOM 1508 N N . LEU A 1 189 ? -1.325 -20.268 3.212 1.00 95.88 189 LEU A N 1
ATOM 1509 C CA . LEU A 1 189 ? -2.104 -19.153 3.763 1.00 95.88 189 LEU A CA 1
ATOM 1510 C C . LEU A 1 189 ? -2.726 -18.262 2.686 1.00 95.88 189 LEU A C 1
ATOM 1512 O O . LEU A 1 189 ? -3.582 -17.448 3.024 1.00 95.88 189 LEU A O 1
ATOM 1516 N N . ILE A 1 190 ? -2.319 -18.384 1.421 1.00 95.75 190 ILE A N 1
ATOM 1517 C CA . ILE A 1 190 ? -2.924 -17.625 0.327 1.00 95.75 190 ILE A CA 1
ATOM 1518 C C . ILE A 1 190 ? -4.415 -17.937 0.166 1.00 95.75 190 ILE A C 1
ATOM 1520 O O . ILE A 1 190 ? -5.168 -17.059 -0.221 1.00 95.75 190 ILE A O 1
ATOM 1524 N N . ASP A 1 191 ? -4.852 -19.146 0.522 1.00 96.19 191 ASP A N 1
ATOM 1525 C CA . ASP A 1 191 ? -6.258 -19.564 0.470 1.00 96.19 191 ASP A CA 1
ATOM 1526 C C . ASP A 1 191 ? -6.998 -19.357 1.806 1.00 96.19 191 ASP A C 1
ATOM 1528 O O . ASP A 1 191 ? -8.114 -19.850 1.997 1.00 96.19 191 ASP A O 1
ATOM 1532 N N . ASP A 1 192 ? -6.396 -18.640 2.761 1.00 97.31 192 ASP A N 1
ATOM 1533 C CA . ASP A 1 192 ? -7.039 -18.352 4.039 1.00 97.31 192 ASP A CA 1
ATOM 1534 C C . ASP A 1 192 ? -8.312 -17.502 3.822 1.00 97.31 192 ASP A C 1
ATOM 1536 O O . ASP A 1 192 ? -8.266 -16.479 3.135 1.00 97.31 192 ASP A O 1
ATOM 1540 N N . PRO A 1 193 ? -9.460 -17.854 4.434 1.00 95.81 193 PRO A N 1
ATOM 1541 C CA . PRO A 1 193 ? -10.727 -17.136 4.246 1.00 95.81 193 PRO A CA 1
ATOM 1542 C C . PRO A 1 193 ? -10.708 -15.679 4.740 1.00 95.81 193 PRO A C 1
ATOM 1544 O O . PRO A 1 193 ? -11.645 -14.917 4.477 1.00 95.81 193 PRO A O 1
ATOM 1547 N N . ARG A 1 194 ? -9.664 -15.279 5.475 1.00 96.44 194 ARG A N 1
ATOM 1548 C CA . ARG A 1 194 ? -9.394 -13.886 5.851 1.00 96.44 194 ARG A CA 1
ATOM 1549 C C . ARG A 1 194 ? -8.794 -13.068 4.711 1.00 96.44 194 ARG A C 1
ATOM 1551 O O . ARG A 1 194 ? -8.604 -11.869 4.897 1.00 96.44 194 ARG A O 1
ATOM 1558 N N . ILE A 1 195 ? -8.495 -13.663 3.559 1.00 97.56 195 ILE A N 1
ATOM 1559 C CA . ILE A 1 195 ? -7.994 -12.965 2.375 1.00 97.56 195 ILE A CA 1
ATOM 1560 C C . ILE A 1 195 ? -9.114 -12.853 1.341 1.00 97.56 195 ILE A C 1
ATOM 1562 O O . ILE A 1 195 ? -9.658 -13.837 0.850 1.00 97.56 195 ILE A O 1
ATOM 1566 N N . MET A 1 196 ? -9.457 -11.617 0.994 1.00 97.38 196 MET A N 1
ATOM 1567 C CA . MET A 1 196 ? -10.348 -11.300 -0.114 1.00 97.38 196 MET A CA 1
ATOM 1568 C C . MET A 1 196 ? -9.510 -10.936 -1.334 1.00 97.38 196 MET A C 1
ATOM 1570 O O . MET A 1 196 ? -8.975 -9.829 -1.421 1.00 97.38 196 MET A O 1
ATOM 1574 N N . HIS A 1 197 ? -9.421 -11.867 -2.276 1.00 97.38 197 HIS A N 1
ATOM 1575 C CA . HIS A 1 197 ? -8.829 -11.638 -3.589 1.00 97.38 197 HIS A CA 1
ATOM 1576 C C . HIS A 1 197 ? -9.821 -10.897 -4.484 1.00 97.38 197 HIS A C 1
ATOM 1578 O O . HIS A 1 197 ? -10.924 -11.387 -4.721 1.00 97.38 197 HIS A O 1
ATOM 1584 N N . LEU A 1 198 ? -9.443 -9.715 -4.971 1.00 96.06 198 LEU A N 1
ATOM 1585 C CA . LEU A 1 198 ? -10.310 -8.867 -5.791 1.00 96.06 198 LEU A CA 1
ATOM 1586 C C . LEU A 1 198 ? -9.568 -8.377 -7.037 1.00 96.06 198 LEU A C 1
ATOM 1588 O O . LEU A 1 198 ? -8.551 -7.695 -6.906 1.00 96.06 198 LEU A O 1
ATOM 1592 N N . PRO A 1 199 ? -10.056 -8.637 -8.257 1.00 96.06 199 PRO A N 1
ATOM 1593 C CA . PRO A 1 199 ? -9.541 -7.965 -9.440 1.00 96.06 199 PRO A CA 1
ATOM 1594 C C . PRO A 1 199 ? -9.710 -6.447 -9.306 1.00 96.06 199 PRO A C 1
ATOM 1596 O O . PRO A 1 199 ? -10.797 -5.940 -9.039 1.00 96.06 199 PRO A O 1
ATOM 1599 N N . PHE A 1 200 ? -8.645 -5.681 -9.535 1.00 95.31 200 PHE A N 1
ATOM 1600 C CA . PHE A 1 200 ? -8.665 -4.222 -9.387 1.00 95.31 200 PHE A CA 1
ATOM 1601 C C . PHE A 1 200 ? -9.720 -3.549 -10.274 1.00 95.31 200 PHE A C 1
ATOM 1603 O O . PHE A 1 200 ? -10.302 -2.543 -9.880 1.00 95.31 200 PHE A O 1
ATOM 1610 N N . ARG A 1 201 ? -10.016 -4.140 -11.439 1.00 94.75 201 ARG A N 1
ATOM 1611 C CA . ARG A 1 201 ? -11.086 -3.686 -12.339 1.00 94.75 201 ARG A CA 1
ATOM 1612 C C . ARG A 1 201 ? -12.471 -3.686 -11.685 1.00 94.75 201 ARG A C 1
ATOM 1614 O O . ARG A 1 201 ? -13.286 -2.835 -12.020 1.00 94.75 201 ARG A O 1
ATOM 1621 N N . GLU A 1 202 ? -12.733 -4.601 -10.753 1.00 94.94 202 GLU A N 1
ATOM 1622 C CA . GLU A 1 202 ? -13.998 -4.652 -10.009 1.00 94.94 202 GLU A CA 1
ATOM 1623 C C . GLU A 1 202 ? -14.060 -3.521 -8.984 1.00 94.94 202 GLU A C 1
ATOM 1625 O O . GLU A 1 202 ? -15.075 -2.837 -8.873 1.00 94.94 202 GLU A O 1
ATOM 1630 N N . ILE A 1 203 ? -12.932 -3.247 -8.321 1.00 95.38 203 ILE A N 1
ATOM 1631 C CA . ILE A 1 203 ? -12.791 -2.124 -7.387 1.00 95.38 203 ILE A CA 1
ATOM 1632 C C . ILE A 1 203 ? -13.019 -0.797 -8.103 1.00 95.38 203 ILE A C 1
ATOM 1634 O O . ILE A 1 203 ? -13.714 0.062 -7.574 1.00 95.38 203 ILE A O 1
ATOM 1638 N N . THR A 1 204 ? -12.457 -0.610 -9.299 1.00 93.75 204 THR A N 1
ATOM 1639 C CA . THR A 1 204 ? -12.646 0.642 -10.044 1.00 93.75 204 THR A CA 1
ATOM 1640 C C . THR A 1 204 ? -14.031 0.761 -10.672 1.00 93.75 204 THR A C 1
ATOM 1642 O O . THR A 1 204 ? -14.493 1.880 -10.867 1.00 93.75 204 THR A O 1
ATOM 1645 N N . ALA A 1 205 ? -14.683 -0.357 -11.006 1.00 96.25 205 ALA A N 1
ATOM 1646 C CA . ALA A 1 205 ? -16.019 -0.353 -11.599 1.00 96.25 205 ALA A CA 1
ATOM 1647 C C . ALA A 1 205 ? -17.121 -0.034 -10.576 1.00 96.25 205 ALA A C 1
ATOM 1649 O O . ALA A 1 205 ? -18.024 0.739 -10.891 1.00 96.25 205 ALA A O 1
ATOM 1650 N N . ASP A 1 206 ? -17.047 -0.597 -9.365 1.00 97.06 206 ASP A N 1
ATOM 1651 C CA . ASP A 1 206 ? -17.998 -0.316 -8.281 1.00 97.06 206 ASP A CA 1
ATOM 1652 C C . ASP A 1 206 ? -17.303 -0.270 -6.903 1.00 97.06 206 ASP A C 1
ATOM 1654 O O . ASP A 1 206 ? -17.396 -1.216 -6.109 1.00 97.06 206 ASP A O 1
ATOM 1658 N N . PRO A 1 207 ? -16.624 0.848 -6.568 1.00 96.12 207 PRO A N 1
ATOM 1659 C CA . PRO A 1 207 ? -15.941 0.991 -5.283 1.00 96.12 207 PRO A CA 1
ATOM 1660 C C . PRO A 1 207 ? -16.873 0.809 -4.076 1.00 96.12 207 PRO A C 1
ATOM 1662 O O . PRO A 1 207 ? -16.466 0.281 -3.042 1.00 96.12 207 PRO A O 1
ATOM 1665 N N . ILE A 1 208 ? -18.134 1.243 -4.187 1.00 97.19 208 ILE A N 1
ATOM 1666 C CA . ILE A 1 208 ? -19.104 1.191 -3.085 1.00 97.19 208 ILE A CA 1
ATOM 1667 C C . ILE A 1 208 ? -19.623 -0.233 -2.902 1.00 97.19 208 ILE A C 1
ATOM 1669 O O . ILE A 1 208 ? -19.731 -0.695 -1.766 1.00 97.19 208 ILE A O 1
ATOM 1673 N N . GLY A 1 209 ? -19.904 -0.946 -3.993 1.00 97.50 209 GLY A N 1
ATOM 1674 C CA . GLY A 1 209 ? -20.224 -2.372 -3.962 1.00 97.50 209 GLY A CA 1
ATOM 1675 C C . GLY A 1 209 ? -19.123 -3.188 -3.293 1.00 97.50 209 GLY A C 1
ATOM 1676 O O . GLY A 1 209 ? -19.410 -3.960 -2.377 1.00 97.50 209 GLY A O 1
ATOM 1677 N N . VAL A 1 210 ? -17.859 -2.938 -3.649 1.00 97.56 210 VAL A N 1
ATOM 1678 C CA . VAL A 1 210 ? -16.710 -3.591 -3.000 1.00 97.56 210 VAL A CA 1
ATOM 1679 C C . VAL A 1 210 ? -16.633 -3.255 -1.509 1.00 97.56 210 VAL A C 1
ATOM 1681 O O . VAL A 1 210 ? -16.462 -4.151 -0.685 1.00 97.56 210 VAL A O 1
ATOM 1684 N N . ILE A 1 211 ? -16.816 -1.991 -1.120 1.00 97.00 211 ILE A N 1
ATOM 1685 C CA . ILE A 1 211 ? -16.855 -1.597 0.299 1.00 97.00 211 ILE A CA 1
ATOM 1686 C C . ILE A 1 211 ? -17.956 -2.353 1.057 1.00 97.00 211 ILE A C 1
ATOM 1688 O O . ILE A 1 211 ? -17.708 -2.845 2.161 1.00 97.00 211 ILE A O 1
ATOM 1692 N N . ARG A 1 212 ? -19.154 -2.493 0.475 1.00 97.38 212 ARG A N 1
ATOM 1693 C CA . ARG A 1 212 ? -20.242 -3.282 1.075 1.00 97.38 212 ARG A CA 1
ATOM 1694 C C . ARG A 1 212 ? -19.862 -4.748 1.226 1.00 97.38 212 ARG A C 1
ATOM 1696 O O . ARG A 1 212 ? -20.138 -5.322 2.274 1.00 97.38 212 ARG A O 1
ATOM 1703 N N . GLN A 1 213 ? -19.200 -5.338 0.233 1.00 96.75 213 GLN A N 1
ATOM 1704 C CA . GLN A 1 213 ? -18.710 -6.716 0.308 1.00 96.75 213 GLN A CA 1
ATOM 1705 C C . GLN A 1 213 ? -17.699 -6.892 1.452 1.00 96.75 213 GLN A C 1
ATOM 1707 O O . GLN A 1 213 ? -17.831 -7.821 2.247 1.00 96.75 213 GLN A O 1
ATOM 1712 N N . ILE A 1 214 ? -16.740 -5.968 1.588 1.00 96.00 214 ILE A N 1
ATOM 1713 C CA . ILE A 1 214 ? -15.737 -5.969 2.667 1.00 96.00 214 ILE A CA 1
ATOM 1714 C C . ILE A 1 214 ? -16.411 -5.889 4.042 1.00 96.00 214 ILE A C 1
ATOM 1716 O O . ILE A 1 214 ? -16.078 -6.648 4.953 1.00 96.00 214 ILE A O 1
ATOM 1720 N N . TYR A 1 215 ? -17.381 -4.987 4.207 1.00 95.88 215 TYR A N 1
ATOM 1721 C CA . TYR A 1 215 ? -18.133 -4.860 5.458 1.00 95.88 215 TYR A CA 1
ATOM 1722 C C . TYR A 1 215 ? -18.976 -6.111 5.740 1.00 95.88 215 TYR A C 1
ATOM 1724 O O . TYR A 1 215 ? -18.978 -6.607 6.870 1.00 95.88 215 TYR A O 1
ATOM 1732 N N . GLY A 1 216 ? -19.621 -6.665 4.712 1.00 95.88 216 GLY A N 1
ATOM 1733 C CA . GLY A 1 216 ? -20.411 -7.892 4.787 1.00 95.88 216 GLY A CA 1
ATOM 1734 C C . GLY A 1 216 ? -19.597 -9.102 5.250 1.00 95.88 216 GLY A C 1
ATOM 1735 O O . GLY A 1 216 ? -20.066 -9.842 6.112 1.00 95.88 216 GLY A O 1
ATOM 1736 N N . GLN A 1 217 ? -18.345 -9.242 4.794 1.00 93.81 217 GLN A N 1
ATOM 1737 C CA . GLN A 1 217 ? -17.412 -10.290 5.247 1.00 93.81 217 GLN A CA 1
ATOM 1738 C C . GLN A 1 217 ? -17.185 -10.256 6.770 1.00 93.81 217 GLN A C 1
ATOM 1740 O O . GLN A 1 217 ? -16.883 -11.271 7.392 1.00 93.81 217 GLN A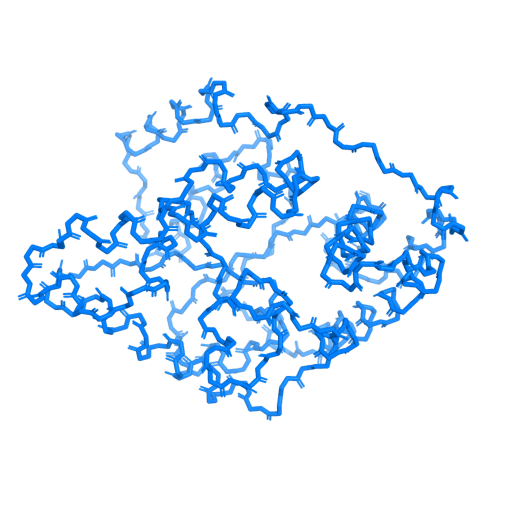 O 1
ATOM 1745 N N . GLN A 1 218 ? -17.356 -9.088 7.394 1.00 91.38 218 GLN A N 1
ATOM 1746 C CA . GLN A 1 218 ? -17.221 -8.892 8.838 1.00 91.38 218 GLN A CA 1
ATOM 1747 C C . GLN A 1 218 ? -18.569 -8.804 9.567 1.00 91.38 218 GLN A C 1
ATOM 1749 O O . GLN A 1 218 ? -18.601 -8.388 10.730 1.00 91.38 218 GLN A O 1
ATOM 1754 N N . GLY A 1 219 ? -19.673 -9.150 8.895 1.00 94.50 219 GLY A N 1
ATOM 1755 C CA . GLY A 1 219 ? -21.031 -9.080 9.437 1.00 94.50 219 GLY A CA 1
ATOM 1756 C C . GLY A 1 219 ? -21.485 -7.652 9.739 1.00 94.50 219 GLY A C 1
ATOM 1757 O O . GLY A 1 219 ? -22.146 -7.420 10.750 1.00 94.50 219 GLY A O 1
ATOM 1758 N N . ARG A 1 220 ? -21.064 -6.676 8.925 1.00 93.75 220 ARG A N 1
ATOM 1759 C CA . ARG A 1 220 ? -21.355 -5.252 9.126 1.00 93.75 220 ARG A CA 1
ATOM 1760 C C . ARG A 1 220 ? -22.122 -4.663 7.965 1.00 93.75 220 ARG A C 1
ATOM 1762 O O . ARG A 1 220 ? -21.905 -5.013 6.812 1.00 93.75 220 ARG A O 1
ATOM 1769 N N . GLU A 1 221 ? -22.950 -3.690 8.302 1.00 95.38 221 GLU A N 1
ATOM 1770 C CA . GLU A 1 221 ? -23.631 -2.855 7.330 1.00 95.38 221 GLU A CA 1
ATOM 1771 C C . GLU A 1 221 ? -22.863 -1.552 7.118 1.00 95.38 221 GLU A C 1
ATOM 1773 O O . GLU A 1 221 ? -22.226 -1.012 8.031 1.00 95.38 221 GLU A O 1
ATOM 1778 N N . VAL A 1 222 ? -22.931 -1.054 5.889 1.00 95.94 222 VAL A N 1
ATOM 1779 C CA . VAL A 1 222 ? -22.434 0.267 5.525 1.00 95.94 222 VAL A CA 1
ATOM 1780 C C . VAL A 1 222 ? -23.596 1.242 5.673 1.00 95.94 222 VAL A C 1
ATOM 1782 O O . VAL A 1 222 ? -24.660 1.018 5.103 1.00 95.94 222 VAL A O 1
ATOM 1785 N N . SER A 1 223 ? -23.422 2.311 6.451 1.00 96.56 223 SER A N 1
ATOM 1786 C CA . SER A 1 223 ? -24.474 3.319 6.588 1.00 96.56 223 SER A CA 1
ATOM 1787 C C . SER A 1 223 ? -24.570 4.192 5.338 1.00 96.56 223 SER A C 1
ATOM 1789 O O . SER A 1 223 ? -23.551 4.499 4.715 1.00 96.56 223 SER A O 1
ATOM 1791 N N . THR A 1 224 ? -25.777 4.672 5.030 1.00 97.06 224 THR A N 1
ATOM 1792 C CA . THR A 1 224 ? -26.017 5.625 3.934 1.00 97.06 224 THR A CA 1
ATOM 1793 C C . THR A 1 224 ? -25.101 6.845 4.040 1.00 97.06 224 THR A C 1
ATOM 1795 O O . THR A 1 224 ? -24.397 7.165 3.089 1.00 97.06 224 THR A O 1
ATOM 1798 N N . ASP A 1 225 ? -24.989 7.438 5.234 1.00 98.06 225 ASP A N 1
ATOM 1799 C CA . ASP A 1 225 ? -24.100 8.578 5.483 1.00 98.06 225 ASP A CA 1
ATOM 1800 C C . ASP A 1 225 ? -22.632 8.290 5.141 1.00 98.06 225 ASP A C 1
ATOM 1802 O O . ASP A 1 225 ? -21.897 9.191 4.735 1.00 98.06 225 ASP A O 1
ATOM 1806 N N . PHE A 1 226 ? -22.151 7.065 5.380 1.00 96.62 226 PHE A N 1
ATOM 1807 C CA . PHE A 1 226 ? -20.782 6.696 5.031 1.00 96.62 226 PHE A CA 1
ATOM 1808 C C . PHE A 1 226 ? -20.627 6.558 3.520 1.00 96.62 226 PHE A C 1
ATOM 1810 O O . PHE A 1 226 ? -19.668 7.095 2.969 1.00 96.62 226 PHE A O 1
ATOM 1817 N N . GLU A 1 227 ? -21.571 5.897 2.850 1.00 97.31 227 GLU A N 1
ATOM 1818 C CA . GLU A 1 227 ? -21.557 5.788 1.390 1.00 97.31 227 GLU A CA 1
ATOM 1819 C C . GLU A 1 227 ? -21.576 7.153 0.712 1.00 97.31 227 GLU A C 1
ATOM 1821 O O . GLU A 1 227 ? -20.812 7.373 -0.223 1.00 97.31 227 GLU A O 1
ATOM 1826 N N . ASP A 1 228 ? -22.395 8.083 1.196 1.00 98.00 228 ASP A N 1
ATOM 1827 C CA . ASP A 1 228 ? -22.494 9.423 0.619 1.00 98.00 228 ASP A CA 1
ATOM 1828 C C . ASP A 1 228 ? -21.189 10.205 0.779 1.00 98.00 228 ASP A C 1
ATOM 1830 O O . ASP A 1 228 ? -20.767 10.899 -0.145 1.00 98.00 228 ASP A O 1
ATOM 1834 N N . ARG A 1 229 ? -20.475 10.030 1.901 1.00 98.06 229 ARG A N 1
ATOM 1835 C CA . ARG A 1 229 ? -19.123 10.590 2.061 1.00 98.06 229 ARG A CA 1
ATOM 1836 C C . ARG A 1 229 ? -18.113 9.956 1.110 1.00 98.06 229 ARG A C 1
ATOM 1838 O O . ARG A 1 229 ? -17.241 10.663 0.617 1.00 98.06 229 ARG A O 1
ATOM 1845 N N . VAL A 1 230 ? -18.212 8.651 0.857 1.00 97.19 230 VAL A N 1
ATOM 1846 C CA . VAL A 1 230 ? -17.347 7.965 -0.114 1.00 97.19 230 VAL A CA 1
ATOM 1847 C C . VAL A 1 230 ? -17.639 8.456 -1.533 1.00 97.19 230 VAL A C 1
ATOM 1849 O O . VAL A 1 230 ? -16.696 8.780 -2.244 1.00 97.19 230 VAL A O 1
ATOM 1852 N N . ARG A 1 231 ? -18.915 8.587 -1.926 1.00 97.31 231 ARG A N 1
ATOM 1853 C CA . ARG A 1 231 ? -19.324 9.170 -3.220 1.00 97.31 231 ARG A CA 1
ATOM 1854 C C . ARG A 1 231 ? -18.763 10.571 -3.390 1.00 97.31 231 ARG A C 1
ATOM 1856 O O . ARG A 1 231 ? -18.030 10.821 -4.335 1.00 97.31 231 ARG A O 1
ATOM 1863 N N . ALA A 1 232 ? -19.018 11.441 -2.414 1.00 97.81 232 ALA A N 1
ATOM 1864 C CA . ALA A 1 232 ? -18.516 12.808 -2.435 1.00 97.81 232 ALA A CA 1
ATOM 1865 C C . ALA A 1 232 ? -16.985 12.858 -2.539 1.00 97.81 232 ALA A C 1
ATOM 1867 O O . ALA A 1 232 ? -16.450 13.714 -3.233 1.00 97.81 232 ALA A O 1
ATOM 1868 N N . TRP A 1 233 ? -16.275 11.937 -1.879 1.00 96.38 233 TRP A N 1
ATOM 1869 C CA . TRP A 1 233 ? -14.822 11.839 -1.988 1.00 96.38 233 TRP A CA 1
ATOM 1870 C C . TRP A 1 233 ? -14.367 11.389 -3.384 1.00 96.38 233 TRP A C 1
ATOM 1872 O O . TRP 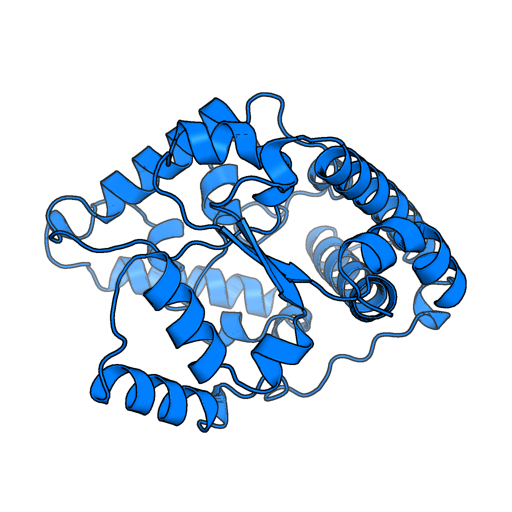A 1 233 ? -13.426 11.974 -3.915 1.00 96.38 233 TRP A O 1
ATOM 1882 N N . LEU A 1 234 ? -15.022 10.387 -3.980 1.00 95.31 234 LEU A N 1
ATOM 1883 C CA . LEU A 1 234 ? -14.711 9.876 -5.323 1.00 95.31 234 LEU A CA 1
ATOM 1884 C C . LEU A 1 234 ? -14.983 10.914 -6.420 1.00 95.31 234 LEU A C 1
ATOM 1886 O O . LEU A 1 234 ? -14.204 11.014 -7.364 1.00 95.31 234 LEU A O 1
ATOM 1890 N N . ASP A 1 235 ? -16.052 11.697 -6.270 1.00 95.94 235 ASP A N 1
ATOM 1891 C CA . ASP A 1 235 ? -16.458 12.732 -7.228 1.00 95.94 235 ASP A CA 1
ATOM 1892 C C . ASP A 1 235 ? -15.599 14.005 -7.134 1.00 95.94 235 ASP A C 1
ATOM 1894 O O . ASP A 1 235 ? -15.622 14.847 -8.036 1.00 95.94 235 ASP A O 1
ATOM 1898 N N . ALA A 1 236 ? -14.837 14.170 -6.048 1.00 96.31 236 ALA A N 1
ATOM 1899 C CA . ALA A 1 236 ? -14.032 15.361 -5.815 1.00 96.31 236 ALA A CA 1
ATOM 1900 C C . ALA A 1 236 ? -12.800 15.389 -6.752 1.00 96.31 236 ALA A C 1
ATOM 1902 O O . ALA A 1 236 ? -11.950 14.491 -6.674 1.00 96.31 236 ALA A O 1
ATOM 1903 N N . PRO A 1 237 ? -12.627 16.416 -7.611 1.00 93.25 237 PRO A N 1
ATOM 1904 C CA . PRO A 1 237 ? -11.506 16.491 -8.555 1.00 93.25 237 PRO A CA 1
ATOM 1905 C C . PRO A 1 237 ? -10.123 16.433 -7.893 1.00 93.25 237 PRO A C 1
ATOM 1907 O O . PRO A 1 237 ? -9.163 15.923 -8.469 1.00 93.25 237 PRO A O 1
ATOM 1910 N N . GLU A 1 238 ? -10.003 16.912 -6.656 1.00 92.62 238 GLU A N 1
ATOM 1911 C CA . GLU A 1 238 ? -8.780 16.848 -5.857 1.00 92.62 238 GLU A CA 1
ATOM 1912 C C . GLU A 1 238 ? -8.389 15.429 -5.418 1.00 92.62 238 GLU A C 1
ATOM 1914 O O . GLU A 1 238 ? -7.291 15.237 -4.890 1.00 92.62 238 GLU A O 1
ATOM 1919 N N . ASN A 1 239 ? -9.269 14.445 -5.612 1.00 92.75 239 ASN A N 1
ATOM 1920 C CA . ASN A 1 239 ? -9.014 13.029 -5.358 1.00 92.75 239 ASN A CA 1
ATOM 1921 C C . ASN A 1 239 ? -8.876 12.221 -6.654 1.00 92.75 239 ASN A C 1
ATOM 1923 O O . ASN A 1 239 ? -8.532 11.040 -6.589 1.00 92.75 239 ASN A O 1
ATOM 1927 N N . ALA A 1 240 ? -9.053 12.850 -7.823 1.00 91.44 240 ALA A N 1
ATOM 1928 C CA . ALA A 1 240 ? -8.815 12.201 -9.104 1.00 91.44 240 ALA A CA 1
ATOM 1929 C C . ALA A 1 240 ? -7.383 11.644 -9.168 1.00 91.44 240 ALA A C 1
ATOM 1931 O O . ALA A 1 240 ? -6.412 12.286 -8.738 1.00 91.44 240 ALA A O 1
ATOM 1932 N N . VAL A 1 241 ? -7.259 10.422 -9.690 1.00 86.44 241 VAL A N 1
ATOM 1933 C CA . VAL A 1 241 ? -5.995 9.668 -9.714 1.00 86.44 241 VAL A CA 1
ATOM 1934 C C . VAL A 1 241 ? -4.928 10.341 -10.579 1.00 86.44 241 VAL A C 1
ATOM 1936 O O . VAL A 1 241 ? -3.747 10.252 -10.266 1.00 86.44 241 VAL A O 1
ATOM 1939 N N . ASP A 1 242 ? -5.339 11.062 -11.621 1.00 89.00 242 ASP A N 1
ATOM 1940 C CA . ASP A 1 242 ? -4.486 11.755 -12.587 1.00 89.00 242 ASP A CA 1
ATOM 1941 C C . ASP A 1 242 ? -4.578 13.286 -12.479 1.00 89.00 242 ASP A C 1
ATOM 1943 O O . ASP A 1 242 ? -4.259 14.005 -13.425 1.00 89.00 242 ASP A O 1
ATOM 1947 N N . ARG A 1 243 ? -4.934 13.816 -11.298 1.00 93.31 243 ARG A N 1
ATOM 1948 C CA . ARG A 1 243 ? -5.031 15.269 -11.032 1.00 93.31 243 ARG A CA 1
ATOM 1949 C C . ARG A 1 243 ? -3.738 16.069 -11.254 1.00 93.31 243 ARG A C 1
ATOM 1951 O O . ARG A 1 243 ? -3.783 17.292 -11.335 1.00 93.31 243 ARG A O 1
ATOM 1958 N N . TYR A 1 244 ? -2.592 15.396 -11.345 1.00 90.06 244 TYR A N 1
ATOM 1959 C CA . TYR A 1 244 ? -1.293 15.990 -11.690 1.00 90.06 244 TYR A CA 1
ATOM 1960 C C . TYR A 1 244 ? -0.792 15.557 -13.077 1.00 90.06 244 TYR A C 1
ATOM 1962 O O . TYR A 1 244 ? 0.389 15.707 -13.387 1.00 90.06 244 TYR A O 1
ATOM 1970 N N . GLY A 1 245 ? -1.688 15.029 -13.912 1.00 87.00 245 GLY A N 1
ATOM 1971 C CA . GLY A 1 245 ? -1.359 14.356 -15.160 1.00 87.00 245 GLY A CA 1
ATOM 1972 C C . GLY A 1 245 ? -0.953 12.900 -14.943 1.00 87.00 245 GLY A C 1
ATOM 1973 O O . GLY A 1 245 ? -0.742 12.441 -13.820 1.00 87.00 245 GLY A O 1
ATOM 1974 N N . ARG A 1 246 ? -0.847 12.158 -16.047 1.00 83.38 246 ARG A N 1
ATOM 1975 C CA . ARG A 1 246 ? -0.311 10.794 -16.044 1.00 83.38 246 ARG A CA 1
ATOM 1976 C C . ARG A 1 246 ? 1.187 10.850 -16.292 1.00 83.38 246 ARG A C 1
ATOM 1978 O O . ARG A 1 246 ? 1.622 11.461 -17.266 1.00 83.38 246 ARG A O 1
ATOM 1985 N N . TYR A 1 247 ? 1.962 10.205 -15.427 1.00 81.19 247 TYR A N 1
ATOM 1986 C CA . TYR A 1 247 ? 3.393 10.064 -15.657 1.00 81.19 247 TYR A CA 1
ATOM 1987 C C . TYR A 1 247 ? 3.628 9.112 -16.839 1.00 81.19 247 TYR A C 1
ATOM 1989 O O . TYR A 1 247 ? 3.088 8.002 -16.820 1.00 81.19 247 TYR A O 1
ATOM 1997 N N . PRO A 1 248 ? 4.390 9.511 -17.871 1.00 80.38 248 PRO A N 1
ATOM 1998 C CA . PRO A 1 248 ? 4.662 8.636 -18.998 1.00 80.38 248 PRO A CA 1
ATOM 1999 C C . PRO A 1 248 ? 5.646 7.541 -18.575 1.00 80.38 248 PRO A C 1
ATOM 2001 O O . PRO A 1 248 ? 6.757 7.822 -18.137 1.00 80.38 248 PRO A O 1
ATOM 2004 N N . TYR A 1 249 ? 5.244 6.287 -18.735 1.00 84.12 249 TYR A N 1
ATOM 2005 C CA . TYR A 1 249 ? 6.127 5.127 -18.662 1.00 84.12 249 TYR A CA 1
ATOM 2006 C C . TYR A 1 249 ? 5.824 4.211 -19.847 1.00 84.12 249 TYR A C 1
ATOM 2008 O O . TYR A 1 249 ? 4.675 4.095 -20.279 1.00 84.12 249 TYR A O 1
ATOM 2016 N N . SER A 1 250 ? 6.856 3.579 -20.396 1.00 89.69 250 SER A N 1
ATOM 2017 C CA . SER A 1 250 ? 6.734 2.630 -21.500 1.00 89.69 250 SER A CA 1
ATOM 2018 C C . SER A 1 250 ? 7.727 1.493 -21.317 1.00 89.69 250 SER A C 1
ATOM 2020 O O . SER A 1 250 ? 8.780 1.670 -20.716 1.00 89.69 250 SER A O 1
ATOM 2022 N N . TYR A 1 251 ? 7.388 0.328 -21.859 1.00 91.88 251 TYR A N 1
ATOM 2023 C CA . TYR A 1 251 ? 8.274 -0.835 -21.899 1.00 91.88 251 TYR A CA 1
ATOM 2024 C C . TYR A 1 251 ? 9.531 -0.593 -22.745 1.00 91.88 251 TYR A C 1
ATOM 2026 O O . TYR A 1 251 ? 10.620 -1.009 -22.358 1.00 91.88 251 TYR A O 1
ATOM 2034 N N . GLU A 1 252 ? 9.392 0.180 -23.827 1.00 90.25 252 GLU A N 1
ATOM 2035 C CA . GLU A 1 252 ? 10.502 0.617 -24.681 1.00 90.25 252 GLU A CA 1
ATOM 2036 C C . GLU A 1 252 ? 11.602 1.322 -23.873 1.00 90.25 252 GLU A C 1
ATOM 2038 O O . GLU A 1 252 ? 12.778 1.000 -24.019 1.00 90.25 252 GLU A O 1
ATOM 2043 N N . ALA A 1 253 ? 11.227 2.216 -22.950 1.00 87.50 253 ALA A N 1
ATOM 2044 C CA . ALA A 1 253 ? 12.182 2.925 -22.097 1.00 87.50 253 ALA A CA 1
ATOM 2045 C C . ALA A 1 253 ? 12.926 2.010 -21.104 1.00 87.50 253 ALA A C 1
ATOM 2047 O O . ALA A 1 253 ? 13.948 2.414 -20.555 1.00 87.50 253 ALA A O 1
ATOM 2048 N N . LEU A 1 254 ? 12.421 0.797 -20.857 1.00 89.88 254 LEU A N 1
ATOM 2049 C CA . LEU A 1 254 ? 13.027 -0.186 -19.952 1.00 89.88 254 LEU A CA 1
ATOM 2050 C C . LEU A 1 254 ? 13.915 -1.197 -20.683 1.00 89.88 254 LEU A C 1
ATOM 2052 O O . LEU A 1 254 ? 14.498 -2.056 -20.023 1.00 89.88 254 LEU A O 1
ATOM 2056 N N . GLY A 1 255 ? 13.959 -1.160 -22.020 1.00 88.69 255 GLY A N 1
ATOM 2057 C CA . GLY A 1 255 ? 14.624 -2.188 -22.822 1.00 88.69 255 GLY A CA 1
ATOM 2058 C C . GLY A 1 255 ? 14.002 -3.581 -22.652 1.00 88.69 255 GLY A C 1
ATOM 2059 O O . GLY A 1 255 ? 14.710 -4.586 -22.733 1.00 88.69 255 GLY A O 1
ATOM 2060 N N . LEU A 1 256 ? 12.696 -3.655 -22.365 1.00 90.00 256 LEU A N 1
ATOM 2061 C CA . LEU A 1 256 ? 11.955 -4.903 -22.166 1.00 90.00 256 LEU A CA 1
ATOM 2062 C C . LEU A 1 256 ? 10.708 -4.951 -23.044 1.00 90.00 256 LEU A C 1
ATOM 2064 O O . LEU A 1 256 ? 10.090 -3.930 -23.321 1.00 90.00 256 LEU A O 1
ATOM 2068 N N . GLU A 1 257 ? 10.286 -6.160 -23.396 1.00 93.88 257 GLU A N 1
ATOM 2069 C CA . GLU A 1 257 ? 9.011 -6.400 -24.068 1.00 93.88 257 GLU A CA 1
ATOM 2070 C C . GLU A 1 257 ? 7.904 -6.649 -23.039 1.00 93.88 257 GLU A C 1
ATOM 2072 O O . GLU A 1 257 ? 8.078 -7.445 -22.112 1.00 93.88 257 GLU A O 1
ATOM 2077 N N . ARG A 1 258 ? 6.733 -6.020 -23.218 1.00 95.25 258 ARG A N 1
ATOM 2078 C CA . ARG A 1 258 ? 5.572 -6.249 -22.333 1.00 95.25 258 ARG A CA 1
ATOM 2079 C C . ARG A 1 258 ? 5.186 -7.724 -22.285 1.00 95.25 258 ARG A C 1
ATOM 2081 O O . ARG A 1 258 ? 4.986 -8.257 -21.198 1.00 95.25 258 ARG A O 1
ATOM 2088 N N . ALA A 1 259 ? 5.174 -8.377 -23.446 1.00 95.94 259 ALA A N 1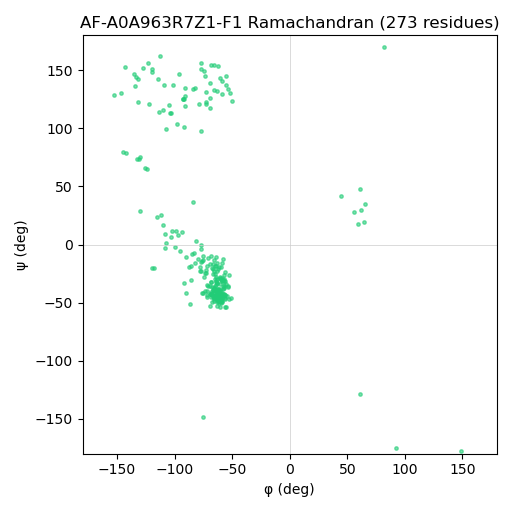
ATOM 2089 C CA . ALA A 1 259 ? 4.845 -9.792 -23.578 1.00 95.94 259 ALA A CA 1
ATOM 2090 C C . ALA A 1 259 ? 5.774 -10.696 -22.748 1.00 95.94 259 ALA A C 1
ATOM 2092 O O . ALA A 1 259 ? 5.310 -11.668 -22.164 1.00 95.94 259 ALA A O 1
ATOM 2093 N N . ALA A 1 260 ? 7.063 -10.352 -22.627 1.00 94.62 260 ALA A N 1
ATOM 2094 C CA . ALA A 1 260 ? 8.000 -11.122 -21.809 1.00 94.62 260 ALA A CA 1
ATOM 2095 C C . ALA A 1 260 ? 7.667 -11.028 -20.311 1.00 94.62 260 ALA A C 1
ATOM 2097 O O . ALA A 1 260 ? 7.803 -12.008 -19.585 1.00 94.62 260 ALA A O 1
ATOM 2098 N N . ILE A 1 261 ? 7.202 -9.865 -19.839 1.00 96.25 261 ILE A N 1
ATOM 2099 C CA . ILE A 1 261 ? 6.727 -9.711 -18.458 1.00 96.25 261 ILE A CA 1
ATOM 2100 C C . ILE A 1 261 ? 5.385 -10.420 -18.256 1.00 96.25 261 ILE A C 1
ATOM 2102 O O . ILE A 1 261 ? 5.188 -11.060 -17.230 1.00 96.25 261 ILE A O 1
ATOM 2106 N N . GLU A 1 262 ? 4.468 -10.352 -19.216 1.00 96.19 262 GLU A N 1
ATOM 2107 C CA . GLU A 1 262 ? 3.200 -11.089 -19.145 1.00 96.19 262 GLU A CA 1
ATOM 2108 C C . GLU A 1 262 ? 3.428 -12.603 -19.067 1.00 96.19 262 GLU A C 1
ATOM 2110 O O . GLU A 1 262 ? 2.842 -13.257 -18.207 1.00 96.19 262 GLU A O 1
ATOM 2115 N N . GLU A 1 263 ? 4.338 -13.142 -19.881 1.00 96.06 263 GLU A N 1
ATOM 2116 C CA . GLU A 1 263 ? 4.747 -14.549 -19.830 1.00 96.06 263 GLU A CA 1
ATOM 2117 C C . GLU A 1 263 ? 5.390 -14.903 -18.481 1.00 96.06 263 GLU A C 1
ATOM 2119 O O . GLU A 1 263 ? 5.025 -15.906 -17.868 1.00 96.06 263 GLU A O 1
ATOM 2124 N N . LEU A 1 264 ? 6.280 -14.044 -17.968 1.00 95.81 264 LEU A N 1
ATOM 2125 C CA . LEU A 1 264 ? 6.951 -14.245 -16.680 1.00 95.81 264 LEU A CA 1
ATOM 2126 C C . LEU A 1 264 ? 5.974 -14.365 -15.499 1.00 95.81 264 LEU A C 1
ATOM 2128 O O . LEU A 1 264 ? 6.272 -15.059 -14.529 1.00 95.81 264 LEU A O 1
ATOM 2132 N N . PHE A 1 265 ? 4.821 -13.693 -15.574 1.00 96.56 265 PHE A N 1
ATOM 2133 C CA . PHE A 1 265 ? 3.793 -13.667 -14.528 1.00 96.56 265 PHE A CA 1
ATOM 2134 C C . PHE A 1 265 ? 2.471 -14.325 -14.967 1.00 96.56 265 PHE A C 1
ATOM 2136 O O . PHE A 1 265 ? 1.407 -14.036 -14.402 1.00 96.56 265 PHE A O 1
ATOM 2143 N N . ALA A 1 266 ? 2.517 -15.223 -15.956 1.00 94.88 266 ALA A N 1
ATOM 2144 C CA . ALA A 1 266 ? 1.333 -15.896 -16.489 1.00 94.88 266 ALA A CA 1
ATOM 2145 C C . ALA A 1 266 ? 0.625 -16.755 -15.428 1.00 94.88 266 ALA A C 1
ATOM 2147 O O . ALA A 1 266 ? -0.598 -16.708 -15.315 1.00 94.88 266 ALA A O 1
ATOM 2148 N N . ASP A 1 267 ? 1.379 -17.474 -14.590 1.00 94.19 267 ASP A N 1
ATOM 2149 C CA . ASP A 1 267 ? 0.809 -18.311 -13.526 1.00 94.19 267 ASP A CA 1
ATOM 2150 C C . ASP A 1 267 ? 0.048 -17.486 -12.481 1.00 94.19 267 ASP A C 1
ATOM 2152 O O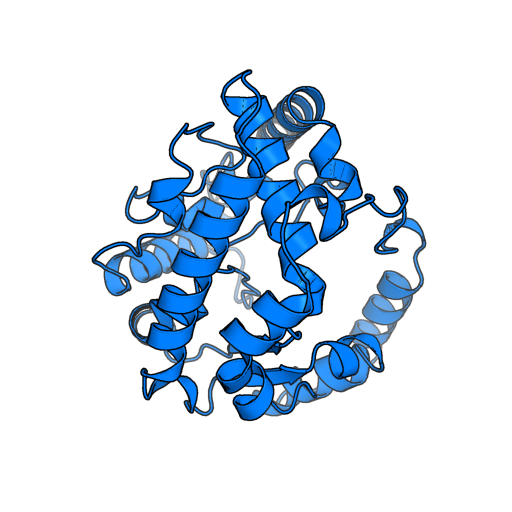 . ASP A 1 267 ? -1.040 -17.875 -12.050 1.00 94.19 267 ASP A O 1
ATOM 2156 N N . TYR A 1 268 ? 0.569 -16.308 -12.125 1.00 95.88 268 TYR A N 1
ATOM 2157 C CA . TYR A 1 268 ? -0.119 -15.363 -11.246 1.00 95.88 268 TYR A CA 1
ATOM 2158 C C . TYR A 1 268 ? -1.416 -14.847 -11.885 1.00 95.88 268 TYR A C 1
ATOM 2160 O O . TYR A 1 268 ? -2.468 -14.844 -11.244 1.00 95.88 268 TYR A O 1
ATOM 2168 N N . SER A 1 269 ? -1.361 -14.452 -13.159 1.00 96.12 269 SER A N 1
ATOM 2169 C CA . SER A 1 269 ? -2.532 -13.941 -13.883 1.00 96.12 269 SER A CA 1
ATOM 2170 C C . SER A 1 269 ? -3.623 -15.005 -14.000 1.00 96.12 269 SER A C 1
ATOM 2172 O O . SER A 1 269 ? -4.776 -14.752 -13.649 1.00 96.12 269 SER A O 1
ATOM 2174 N N . LYS A 1 270 ? -3.238 -16.236 -14.348 1.00 95.19 270 LYS A N 1
ATOM 2175 C CA . LYS A 1 270 ? -4.123 -17.400 -14.392 1.00 95.19 270 LYS A CA 1
ATOM 2176 C C . LYS A 1 270 ? -4.731 -17.721 -13.028 1.00 95.19 270 LYS A C 1
ATOM 2178 O O . LYS A 1 270 ? -5.926 -17.999 -12.948 1.00 95.19 270 LYS A O 1
ATOM 2183 N N . ARG A 1 271 ? -3.936 -17.685 -11.950 1.00 95.12 271 ARG A N 1
ATOM 2184 C CA . ARG A 1 271 ? -4.403 -17.985 -10.583 1.00 95.12 271 ARG A CA 1
ATOM 2185 C C . ARG A 1 271 ? -5.548 -17.074 -10.150 1.00 95.12 271 ARG A C 1
ATOM 2187 O O . ARG A 1 271 ? -6.463 -17.546 -9.478 1.00 95.12 271 ARG A O 1
ATOM 2194 N N . PHE A 1 272 ? -5.490 -15.801 -10.536 1.00 95.88 272 PHE A N 1
ATOM 2195 C CA . PHE A 1 272 ? -6.448 -14.775 -10.119 1.00 95.88 272 PHE A CA 1
ATOM 2196 C C . PHE A 1 272 ? -7.410 -14.325 -11.229 1.00 95.88 272 PHE A C 1
ATOM 2198 O O . PHE A 1 272 ? -8.158 -13.371 -11.024 1.00 95.88 272 PHE A O 1
ATOM 2205 N N . GLY A 1 273 ? -7.423 -15.005 -12.382 1.00 95.19 273 GLY A N 1
ATOM 2206 C CA . GLY A 1 273 ? -8.342 -14.715 -13.490 1.00 95.19 273 GLY A CA 1
ATOM 2207 C C . GLY A 1 273 ? -8.173 -13.304 -14.061 1.00 95.19 273 GLY A C 1
ATOM 2208 O O . GLY A 1 273 ? -9.154 -12.568 -14.188 1.00 95.19 273 GLY A O 1
ATOM 2209 N N . LEU A 1 274 ? -6.925 -12.915 -14.336 1.00 93.62 274 LEU A N 1
ATOM 2210 C CA . LEU A 1 274 ? -6.544 -11.566 -14.780 1.00 93.62 274 LEU A CA 1
ATOM 2211 C C . LEU A 1 274 ? -6.380 -11.431 -16.303 1.00 93.62 274 LEU A C 1
ATOM 2213 O O . LEU A 1 274 ? -5.912 -10.385 -16.749 1.00 93.62 274 LEU A O 1
ATOM 2217 N N . ASP A 1 275 ? -6.749 -12.468 -17.056 1.00 72.12 275 ASP A N 1
ATOM 2218 C CA . ASP A 1 275 ? -6.717 -12.499 -18.525 1.00 72.12 275 ASP A CA 1
ATOM 2219 C C . ASP A 1 275 ? -7.727 -11.526 -19.171 1.00 72.12 275 ASP A C 1
ATOM 2221 O O . ASP A 1 275 ? -8.832 -11.316 -18.604 1.00 72.12 275 ASP A O 1
#

Sequence (275 aa):
QSWHMYSPSPPPGAGPVVSERIAYSQRMVEEWMNFCPGQKPMHPYIDKGAYQLCEDEEVVALDFRTTYPYHFYKVQTMDSMLVPGPDPVGLFRFHRHFLQHLQWNTGRNRWVCKGPSHQGNLSGLFEAYPDALCIWPHRPIGDIFASIVTLTAMIYDTITGRPSNIEQTAKMLAEGMRMGLDSVLANDLIDDPRIMHLPFREITADPIGVIRQIYGQQGREVSTDFEDRVRAWLDAPENAVDRYGRYPYSYEALGLERAAIEELFADYSKRFGLD

pLDDT: mean 91.08, std 7.13, range [60.44, 98.06]

Solvent-accessible surface area (backbone atoms only — not comparable to full-atom values): 15791 Å² total; per-residue (Å²): 76,37,21,54,70,73,47,50,73,78,29,58,41,78,46,86,80,59,66,65,51,42,52,49,25,28,49,55,44,49,54,45,42,72,67,42,58,77,47,45,41,74,46,56,63,60,79,50,40,26,62,13,80,64,51,47,50,74,56,38,31,75,77,67,52,37,60,56,60,54,95,90,63,63,53,93,49,77,70,50,57,60,49,82,45,96,50,44,47,61,40,30,46,51,44,48,52,52,52,49,46,53,40,37,77,68,67,94,79,82,87,86,83,47,46,96,61,48,73,75,28,50,69,12,43,43,67,62,36,75,83,54,76,44,78,46,75,43,72,46,59,58,81,44,46,47,58,50,44,52,52,53,44,54,54,50,20,56,67,68,75,47,85,66,61,51,47,58,50,37,53,53,51,52,53,36,51,46,55,49,49,53,53,33,74,70,35,78,70,66,75,35,89,48,48,46,82,37,54,42,69,55,44,74,73,38,52,65,61,47,51,44,49,60,32,45,78,70,77,41,84,75,53,70,74,56,51,52,52,51,49,55,47,67,70,32,66,93,60,42,87,50,71,71,41,78,69,89,68,51,42,75,80,35,77,45,59,54,66,60,48,38,61,74,44,40,68,61,27,63,75,67,68,53,122

Radius of gyration: 19.36 Å; Cα contacts (8 Å, |Δi|>4): 297; chains: 1; bounding box: 49×44×51 Å

Foldseek 3Di:
DQLCLQDVPPAPLVDHDDVVSLVVQQVLLVVQCVLQVVCCQLPVLSVVRSPRDDACCSQLCVVVQADDCDRPPLDLCLPRNLDHGPCLQVSVQSSLVSVCSNCPNVDDDDDDHHHPCCLLSVVNNCVNCVPAQAEDEDAQCLVCLQSVLVNSQSSSCSSVVHHDLSLVSSVSVLVSVLVSVVSSVPDPCVPPLSYHYHHVVVCVVCVPVVVQVSQVSVVHGDDPVNVVVVVVLVPDLSNDSSNVHHDDTDCVVNVHDSVVSSVSCVVVCVVRVND

Nearest PDB structures (foldseek):
  2zq5-assembly1_A  TM=7.491E-01  e=3.049E-06  Mycobacterium tuberculosis
  2z6v-assembly1_A  TM=7.010E-01  e=7.878E-07  Mycobacterium avium
  8k9y-assembly2_B  TM=5.248E-01  e=8.150E-01  Arabidopsis thaliana
  2qp3-assembly1_A  TM=5.688E-01  e=3.953E+00  Homo sapiens
  1j99-assembly1_A  TM=5.414E-01  e=6.492E+00  Homo sapiens